Protein AF-A0A2S9FHQ9-F1 (afdb_monomer)

Secondary structure (DSSP, 8-state):
-HHHHHTT-SPTT--B--STTHHHHHHHHHH--S-HHHHHHHHHHHHHHHHHTS---TTS--SEEEEEE-GGGTT--GGGHHHHHHHHHHHHT--EEEEEEEETTTEEEEEEEHHHHHHHHHHHHHHHHHHT----EEEPTT--S-TTSGGGGGGHHHHHHHHHHHS-TT--GGGTTTTB--SSSSS-----HHHHHHHHHHS--TTHHHHHHTHHHHHHH---

Radius of gyration: 20.43 Å; Cα contacts (8 Å, |Δi|>4): 303; chains: 1; bounding box: 54×41×56 Å

pLDDT: mean 92.32, std 6.27, range [62.41, 98.62]

Foldseek 3Di:
DVVCVVVVNDDQLAAFEADDLGQLVSCCPQLVQFDPVLNVQLSVVVVVLLLVLFDADPVSAGQKFKKKFQQLQLVHALVCVQVVLVVLCVVVVWDKDFQDPDDRNGITMIMTGPVSLVSVLVVSVVSNVVVVGDRTMGTDPPDRGRPNDPSCVVCVVVSVVSCVVRGDPDGDCVSQAQRYAYPQHRHGDDLDLVNLVSSVVSDVDVVSVVCNVPVVCCVPVVDD

Sequence (224 aa):
VAEMREQGAFVEGAIACGHSVGEYTALACVSGVYQLEALLEVVFHRGSKMHDIVPRDAQGRSNYRLAAIRPSQIDLDDNDVTDFIAEIAERTGEFLQIVNFNLRGSQYAIAGTVRGLEELEAEVERRREISGGKRSFILVPGIDVPFHSEVLRVGVADFRRSLERVMPTDADPELLIGKYIPNLVPRPFTLDRDFIEEIRDLVPAEPLDEILADYDTWRNERPR

Nearest PDB structures (foldseek):
  4v8v-assembly1_A  TM=9.529E-01  e=1.925E-30  Mycobacterium tuberculosis
  4v8l-assembly1_C  TM=9.529E-01  e=1.925E-30  Mycolicibacterium smegmatis
  6gjc-assembly1_C  TM=9.720E-01  e=9.773E-30  Mycobacterium tuberculosis
  4v8w-assembly1_D  TM=9.529E-01  e=2.449E-30  Mycobacterium tuberculosis
  6u5v-assembly1_B  TM=8.926E-01  e=4.988E-18  Candida albicans

Solvent-accessible surface area (backbone atoms only — not comparable to full-atom values): 12808 Å² total; per-residue (Å²): 100,69,66,40,49,75,70,66,71,55,65,86,84,57,73,35,61,28,72,73,80,40,30,61,53,28,44,36,65,72,47,56,65,43,57,71,66,45,51,51,52,52,56,50,53,52,57,56,52,59,59,72,73,54,73,55,50,100,84,70,49,42,65,29,28,36,32,38,38,23,39,63,30,34,81,39,55,62,86,48,50,65,57,56,46,47,52,52,20,65,76,70,73,34,53,52,43,80,47,38,90,74,39,88,40,51,35,36,32,35,25,21,28,53,68,36,46,52,55,49,44,53,53,50,50,56,36,12,68,74,61,70,40,54,97,35,68,43,77,46,82,95,46,49,59,45,63,79,40,78,84,52,56,82,52,46,68,63,49,48,57,56,46,66,74,54,51,63,92,84,67,70,63,77,54,36,47,71,21,29,38,50,83,89,50,92,49,63,36,60,91,48,69,69,55,55,49,52,51,48,76,75,39,97,49,71,83,52,52,65,44,68,75,42,42,68,55,48,72,74,66,58,78,131

Structure (mmCIF, N/CA/C/O backbone):
data_AF-A0A2S9FHQ9-F1
#
_entry.id   AF-A0A2S9FHQ9-F1
#
loop_
_atom_site.group_PDB
_atom_site.id
_atom_site.type_symbol
_atom_site.label_atom_id
_atom_site.label_alt_id
_atom_site.label_comp_id
_atom_site.label_asym_id
_atom_site.label_entity_id
_atom_site.label_seq_id
_atom_site.pdbx_PDB_ins_code
_atom_site.Cartn_x
_atom_site.Cartn_y
_atom_site.Cartn_z
_atom_site.occupancy
_atom_site.B_iso_or_equiv
_atom_site.auth_seq_id
_atom_site.auth_comp_id
_atom_site.auth_asym_id
_atom_site.auth_atom_id
_atom_site.pdbx_PDB_model_num
ATOM 1 N N . VAL A 1 1 ? 24.313 -5.760 2.57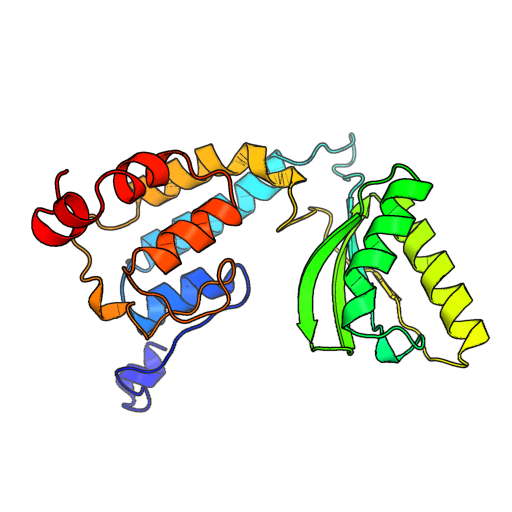7 1.00 79.12 1 VAL A N 1
ATOM 2 C CA . VAL A 1 1 ? 24.578 -6.588 1.372 1.00 79.12 1 VAL A CA 1
ATOM 3 C C . VAL A 1 1 ? 25.997 -6.423 0.858 1.00 79.12 1 VAL A C 1
ATOM 5 O O . VAL A 1 1 ? 26.609 -7.448 0.615 1.00 79.12 1 VAL A O 1
ATOM 8 N N . ALA A 1 2 ? 26.540 -5.203 0.748 1.00 86.81 2 ALA A N 1
ATOM 9 C CA . AL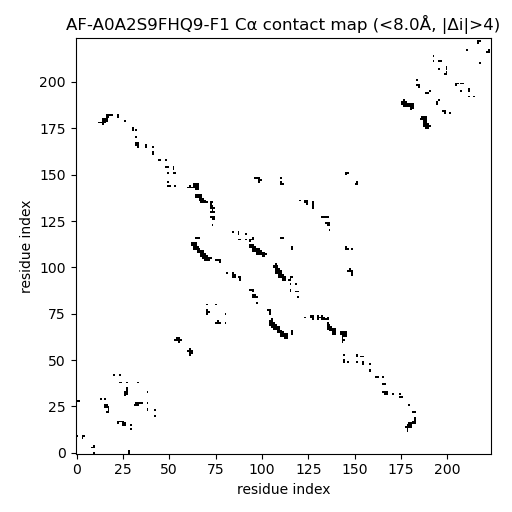A A 1 2 ? 27.930 -4.986 0.316 1.00 86.81 2 ALA A CA 1
ATOM 10 C C . ALA A 1 2 ? 28.946 -5.861 1.077 1.00 86.81 2 ALA A C 1
ATOM 12 O O . ALA A 1 2 ? 29.637 -6.658 0.457 1.00 86.81 2 ALA A O 1
ATOM 13 N N . GLU A 1 3 ? 28.926 -5.818 2.412 1.00 93.06 3 GLU A N 1
ATOM 14 C CA . GLU A 1 3 ? 29.782 -6.670 3.252 1.00 93.06 3 GLU A CA 1
ATOM 15 C C . GLU A 1 3 ? 29.535 -8.175 3.023 1.00 93.06 3 GLU A C 1
ATOM 17 O O . GLU A 1 3 ? 30.477 -8.941 2.874 1.00 93.06 3 GLU A O 1
ATOM 22 N N . MET A 1 4 ? 28.272 -8.611 2.916 1.00 91.62 4 MET A N 1
ATOM 23 C CA . MET A 1 4 ? 27.949 -10.021 2.633 1.00 91.62 4 MET A CA 1
ATOM 24 C C . MET A 1 4 ? 28.470 -10.479 1.263 1.00 91.62 4 MET A C 1
ATOM 26 O O . MET A 1 4 ? 28.876 -11.629 1.12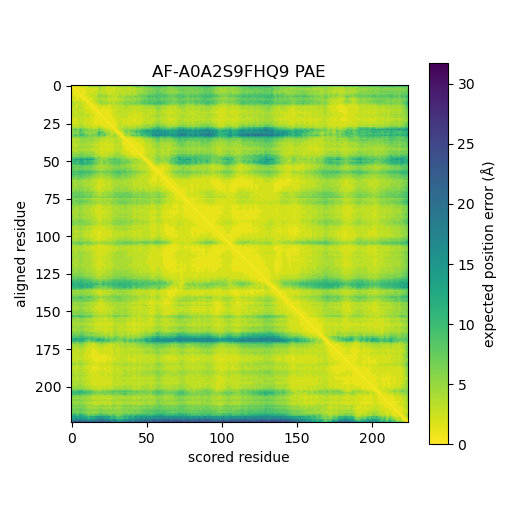5 1.00 91.62 4 MET A O 1
ATOM 30 N N . ARG A 1 5 ? 28.458 -9.603 0.249 1.00 89.94 5 ARG A N 1
ATOM 31 C CA . ARG A 1 5 ? 29.050 -9.877 -1.069 1.00 89.94 5 ARG A CA 1
ATOM 32 C C . ARG A 1 5 ? 30.571 -9.961 -0.979 1.00 89.94 5 ARG A C 1
ATOM 34 O O . ARG A 1 5 ? 31.144 -10.911 -1.495 1.00 89.94 5 ARG A O 1
ATOM 41 N N . GLU A 1 6 ? 31.205 -9.020 -0.283 1.00 92.88 6 GLU A N 1
ATOM 42 C CA . GLU A 1 6 ? 32.658 -9.002 -0.068 1.00 92.88 6 GLU A CA 1
ATOM 43 C C . GLU A 1 6 ? 33.148 -10.258 0.670 1.00 92.88 6 GLU A C 1
ATOM 45 O O . GLU A 1 6 ? 34.171 -10.835 0.315 1.00 92.88 6 GLU A O 1
ATOM 50 N N . GLN A 1 7 ? 32.371 -10.737 1.643 1.00 96.38 7 GLN A N 1
ATOM 51 C CA . GLN A 1 7 ? 32.651 -11.967 2.386 1.00 96.38 7 GLN A CA 1
ATOM 52 C C . GLN A 1 7 ? 32.282 -13.254 1.622 1.00 96.38 7 GLN A C 1
ATOM 54 O O . GLN A 1 7 ? 32.478 -14.348 2.147 1.00 96.38 7 GLN A O 1
ATOM 59 N N . GLY A 1 8 ? 31.727 -13.156 0.407 1.00 93.56 8 GLY A N 1
ATOM 60 C CA . GLY A 1 8 ? 31.295 -14.313 -0.387 1.00 93.56 8 GLY A CA 1
ATOM 61 C C . GLY A 1 8 ? 30.072 -15.054 0.172 1.00 93.56 8 GLY A C 1
ATOM 62 O O . GLY A 1 8 ? 29.806 -16.184 -0.224 1.00 93.56 8 GLY A O 1
ATOM 63 N N . ALA A 1 9 ? 29.328 -14.436 1.093 1.00 95.19 9 ALA A N 1
ATOM 64 C CA . ALA A 1 9 ? 28.126 -15.001 1.710 1.00 95.19 9 ALA A CA 1
ATOM 65 C C . ALA A 1 9 ? 26.838 -14.690 0.923 1.00 95.19 9 ALA A C 1
ATOM 67 O O . ALA A 1 9 ? 25.785 -15.268 1.195 1.00 95.19 9 ALA A O 1
ATOM 68 N N . PHE A 1 10 ? 26.894 -13.759 -0.033 1.00 91.31 10 PHE A N 1
ATOM 69 C CA . PHE A 1 10 ? 25.760 -13.435 -0.894 1.00 91.31 10 PHE A CA 1
ATOM 70 C C . PHE A 1 10 ? 25.591 -14.482 -2.001 1.00 91.31 10 PHE A C 1
ATOM 72 O O . PHE A 1 10 ? 26.534 -14.790 -2.725 1.00 91.31 10 PHE A O 1
ATOM 79 N N . VAL A 1 11 ? 24.369 -14.994 -2.150 1.00 90.06 11 VAL A N 1
ATOM 80 C CA . VAL A 1 11 ? 24.025 -15.957 -3.200 1.00 90.06 11 VAL A CA 1
ATOM 81 C C . VAL A 1 11 ? 23.565 -15.207 -4.444 1.00 90.06 11 VAL A C 1
ATOM 83 O O . VAL A 1 11 ? 22.567 -14.485 -4.413 1.00 90.06 11 VAL A O 1
ATOM 86 N N . GLU A 1 12 ? 24.277 -15.404 -5.550 1.00 86.75 12 GLU A N 1
ATOM 87 C CA . GLU A 1 12 ? 23.863 -14.879 -6.849 1.00 86.75 12 GLU A CA 1
ATOM 88 C C . GLU A 1 12 ? 22.536 -15.500 -7.303 1.00 86.75 12 GLU A C 1
ATOM 90 O O . GLU A 1 12 ? 22.309 -16.702 -7.163 1.00 86.75 12 GLU A O 1
ATOM 95 N N . GLY A 1 13 ? 21.642 -14.665 -7.838 1.00 85.44 13 GLY A N 1
ATOM 96 C CA . GLY A 1 13 ? 20.301 -15.085 -8.256 1.00 85.44 13 GLY A CA 1
ATOM 97 C C . GLY A 1 13 ? 19.283 -15.256 -7.121 1.00 85.44 13 GLY A C 1
ATOM 98 O O . GLY A 1 13 ? 18.197 -15.775 -7.370 1.00 85.44 13 GLY A O 1
ATOM 99 N N . ALA A 1 14 ? 19.595 -14.822 -5.896 1.00 90.81 14 ALA A N 1
ATOM 100 C CA . ALA A 1 14 ? 18.615 -14.775 -4.813 1.00 90.81 14 ALA A CA 1
ATOM 101 C C . ALA A 1 14 ? 17.407 -13.890 -5.173 1.00 90.81 14 ALA A C 1
ATOM 103 O O . ALA A 1 14 ? 17.556 -12.823 -5.773 1.00 90.81 14 ALA A O 1
ATOM 104 N N . ILE A 1 15 ? 16.215 -14.320 -4.751 1.00 94.12 15 ILE A N 1
ATOM 105 C CA . ILE A 1 15 ? 14.997 -13.513 -4.859 1.00 94.12 15 ILE A CA 1
ATOM 106 C C . ILE A 1 15 ? 15.055 -12.374 -3.829 1.00 94.12 15 ILE A C 1
ATOM 108 O O . ILE A 1 15 ? 15.419 -12.572 -2.670 1.00 94.12 15 ILE A O 1
ATOM 112 N N . ALA A 1 16 ? 14.675 -11.180 -4.265 1.00 93.19 16 ALA A N 1
ATOM 113 C CA . ALA A 1 16 ? 14.649 -9.932 -3.538 1.00 93.19 16 ALA A CA 1
ATOM 114 C C . ALA A 1 16 ? 13.213 -9.426 -3.384 1.00 93.19 16 ALA A C 1
ATOM 116 O O . ALA A 1 16 ? 12.469 -9.256 -4.350 1.00 93.19 16 ALA A O 1
ATOM 117 N N . CYS A 1 17 ? 12.858 -9.101 -2.151 1.00 95.62 17 CYS A N 1
ATOM 118 C CA . CYS A 1 17 ? 11.649 -8.372 -1.806 1.00 95.62 17 CYS A CA 1
ATOM 119 C C . CYS A 1 17 ? 11.974 -7.422 -0.652 1.00 95.62 17 CYS A C 1
ATOM 121 O O . CYS A 1 17 ? 12.874 -7.685 0.151 1.00 95.62 17 CYS A O 1
ATOM 123 N N . GLY A 1 18 ? 11.239 -6.322 -0.543 1.00 95.81 18 GLY A N 1
ATOM 124 C CA . GLY A 1 18 ? 11.394 -5.381 0.558 1.00 95.81 18 GLY A CA 1
ATOM 125 C C . GLY A 1 18 ? 10.060 -4.744 0.901 1.00 95.81 18 GLY A C 1
ATOM 126 O O . GLY A 1 18 ? 9.305 -4.376 0.011 1.00 95.81 18 GLY A O 1
ATOM 127 N N . HIS A 1 19 ? 9.763 -4.610 2.191 1.00 96.81 19 HIS A N 1
ATOM 128 C CA . HIS A 1 19 ? 8.488 -4.061 2.641 1.00 96.81 19 HIS A CA 1
ATOM 129 C C . HIS A 1 19 ? 8.468 -2.530 2.506 1.00 96.81 19 HIS A C 1
ATOM 131 O O . HIS A 1 19 ? 9.256 -1.836 3.159 1.00 96.81 19 HIS A O 1
ATOM 137 N N . SER A 1 20 ? 7.537 -1.994 1.710 1.00 94.50 20 SER A N 1
ATOM 138 C CA . SER A 1 20 ? 7.355 -0.548 1.504 1.00 94.50 20 SER A CA 1
ATOM 139 C C . SER A 1 20 ? 8.667 0.147 1.101 1.00 94.50 20 SER A C 1
ATOM 141 O O . SER A 1 20 ? 9.276 -0.201 0.098 1.00 94.50 20 SER A O 1
ATOM 143 N N . VAL A 1 21 ? 9.164 1.101 1.894 1.00 92.94 21 VAL A N 1
ATOM 144 C CA . VAL A 1 21 ? 10.443 1.795 1.655 1.00 92.94 21 VAL A CA 1
ATOM 145 C C . VAL A 1 21 ? 11.643 0.846 1.513 1.00 92.94 21 VAL A C 1
ATOM 147 O O . VAL A 1 21 ? 12.609 1.179 0.832 1.00 92.94 21 VAL A O 1
ATOM 150 N N . GLY A 1 22 ? 11.585 -0.351 2.107 1.00 94.44 22 GLY A N 1
ATOM 151 C CA . GLY A 1 22 ? 12.640 -1.358 1.981 1.00 94.44 22 GLY A CA 1
ATOM 152 C C . GLY A 1 22 ? 12.778 -1.939 0.571 1.00 94.44 22 GLY A C 1
ATOM 153 O O . GLY A 1 22 ? 13.825 -2.495 0.253 1.00 94.44 22 GLY A O 1
ATOM 154 N N . GLU A 1 23 ? 11.759 -1.797 -0.279 1.00 94.94 23 GLU A N 1
ATOM 155 C CA . GLU A 1 23 ? 11.771 -2.247 -1.675 1.00 94.94 23 GLU A CA 1
ATOM 156 C C . GLU A 1 23 ? 12.885 -1.584 -2.487 1.00 94.94 23 GLU A C 1
ATOM 158 O O . GLU A 1 23 ? 13.614 -2.265 -3.205 1.00 94.94 23 GLU A O 1
ATOM 163 N N . TYR A 1 24 ? 13.092 -0.278 -2.291 1.00 91.88 24 TYR A N 1
ATOM 164 C CA . TYR A 1 24 ? 14.162 0.465 -2.957 1.00 91.88 24 TYR A CA 1
ATOM 165 C C . TYR A 1 24 ? 15.540 -0.090 -2.581 1.00 91.88 24 TYR A C 1
ATOM 167 O O . TYR A 1 24 ? 16.404 -0.300 -3.429 1.00 91.88 24 TYR A O 1
ATOM 175 N N . THR A 1 25 ? 15.741 -0.410 -1.302 1.00 91.12 25 THR A N 1
ATOM 176 C CA . THR A 1 25 ? 16.985 -1.029 -0.835 1.00 91.12 25 THR A CA 1
ATOM 177 C C . THR A 1 25 ? 17.156 -2.444 -1.388 1.00 91.12 25 THR A C 1
ATOM 179 O O . THR A 1 25 ? 18.272 -2.811 -1.752 1.00 91.12 25 THR A O 1
ATOM 182 N N . ALA A 1 26 ? 16.083 -3.238 -1.473 1.00 91.38 26 ALA A N 1
ATOM 183 C CA . ALA A 1 26 ? 16.127 -4.591 -2.031 1.00 91.38 26 ALA A CA 1
ATOM 184 C C . ALA A 1 26 ? 16.552 -4.570 -3.508 1.00 91.38 26 ALA A C 1
ATOM 186 O O . ALA A 1 26 ? 17.473 -5.291 -3.898 1.00 91.38 26 ALA A O 1
ATOM 187 N N . LEU A 1 27 ? 15.951 -3.676 -4.295 1.00 88.31 27 LEU A N 1
ATOM 188 C CA . LEU A 1 27 ? 16.310 -3.439 -5.690 1.00 88.31 27 LEU A CA 1
ATOM 189 C C . LEU A 1 27 ? 17.767 -2.972 -5.822 1.00 88.31 27 LEU A C 1
ATOM 191 O O . LEU A 1 27 ? 18.537 -3.620 -6.533 1.00 88.31 27 LEU A O 1
ATOM 195 N N . ALA A 1 28 ? 18.192 -1.941 -5.082 1.00 85.50 28 ALA A N 1
ATOM 196 C CA . ALA A 1 28 ? 19.579 -1.464 -5.119 1.00 85.50 28 ALA A CA 1
ATOM 197 C C . ALA A 1 28 ? 20.588 -2.569 -4.777 1.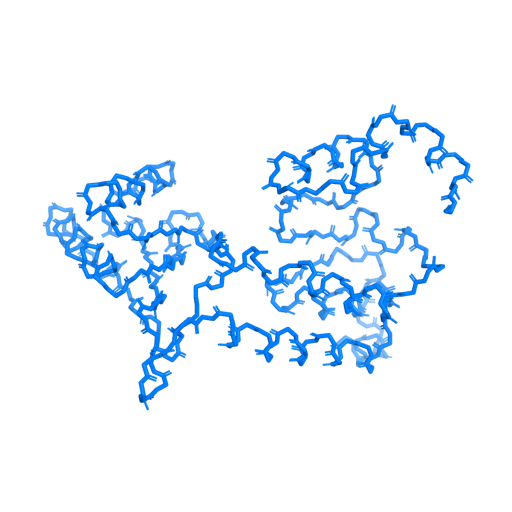00 85.50 28 ALA A C 1
ATOM 199 O O . ALA A 1 28 ? 21.607 -2.728 -5.446 1.00 85.50 28 ALA A O 1
ATOM 200 N N . CYS A 1 29 ? 20.305 -3.352 -3.734 1.00 80.00 29 CYS A N 1
ATOM 201 C CA . CYS A 1 29 ? 21.245 -4.338 -3.223 1.00 80.00 29 CYS A CA 1
ATOM 202 C C . CYS A 1 29 ? 21.377 -5.575 -4.110 1.00 80.00 29 CYS A C 1
ATOM 204 O O . CYS A 1 29 ? 22.476 -6.118 -4.199 1.00 80.00 29 CYS A O 1
ATOM 206 N N . VAL A 1 30 ? 20.282 -6.059 -4.703 1.00 74.00 30 VAL A N 1
ATOM 207 C CA . VAL A 1 30 ? 20.288 -7.341 -5.423 1.00 74.00 30 VAL A CA 1
ATOM 208 C C . VAL A 1 30 ? 20.526 -7.138 -6.910 1.00 74.00 30 VAL A C 1
ATOM 210 O O . VAL A 1 30 ? 21.382 -7.811 -7.477 1.00 74.00 30 VAL A O 1
ATOM 213 N N . SER A 1 31 ? 19.853 -6.160 -7.511 1.00 74.62 31 SER A N 1
ATOM 214 C CA . SER A 1 31 ? 19.907 -5.937 -8.957 1.00 74.62 31 SER A CA 1
ATOM 215 C C . SER A 1 31 ? 20.945 -4.900 -9.386 1.00 74.62 31 SER A C 1
ATOM 217 O O . SER A 1 31 ? 21.344 -4.891 -10.541 1.00 74.62 31 SER A O 1
ATOM 219 N N . GLY A 1 32 ? 21.401 -4.019 -8.486 1.00 76.12 32 GLY A N 1
ATOM 220 C CA . GLY A 1 32 ? 22.297 -2.919 -8.866 1.00 76.12 32 GLY A CA 1
ATOM 221 C C . GLY A 1 32 ? 21.656 -1.905 -9.823 1.00 76.12 32 GLY A C 1
ATOM 222 O O . GLY A 1 32 ? 22.374 -1.145 -10.464 1.00 76.12 32 GLY A O 1
ATOM 223 N N . VAL A 1 33 ? 20.319 -1.886 -9.919 1.00 74.62 33 VAL A N 1
ATOM 224 C CA . VAL A 1 33 ? 19.560 -1.042 -10.861 1.00 74.62 33 VAL A CA 1
ATOM 225 C C . VAL A 1 33 ? 19.742 0.456 -10.605 1.00 74.62 33 VAL A C 1
ATOM 227 O O . VAL A 1 33 ? 19.499 1.250 -11.500 1.00 74.62 33 VAL A O 1
ATOM 230 N N . TYR A 1 34 ? 20.222 0.888 -9.439 1.00 77.62 34 TYR A N 1
ATOM 231 C CA . TYR A 1 34 ? 20.611 2.286 -9.229 1.00 77.62 34 TYR A CA 1
ATOM 232 C C . TYR A 1 34 ? 21.829 2.420 -8.323 1.00 77.62 34 TYR A C 1
ATOM 234 O O . TYR A 1 34 ? 22.090 1.580 -7.458 1.00 77.62 34 TYR A O 1
ATOM 242 N N . GLN A 1 35 ? 22.562 3.516 -8.534 1.00 80.31 35 GLN A N 1
ATOM 243 C CA . GLN A 1 35 ? 23.650 3.967 -7.668 1.00 80.31 35 GLN A CA 1
ATOM 244 C C . GLN A 1 35 ? 23.101 4.355 -6.282 1.00 80.31 35 GLN A C 1
ATOM 246 O O . GLN A 1 35 ? 21.921 4.690 -6.129 1.00 80.31 35 GLN A O 1
ATOM 251 N N . LEU A 1 36 ? 23.960 4.328 -5.262 1.00 84.81 36 LEU A N 1
ATOM 252 C CA . LEU A 1 36 ? 23.568 4.621 -3.880 1.00 84.81 36 LEU A CA 1
ATOM 253 C C . LEU A 1 36 ? 23.015 6.047 -3.730 1.00 84.81 36 LEU A C 1
ATOM 255 O O . LEU A 1 36 ? 22.058 6.271 -2.997 1.00 84.81 36 LEU A O 1
ATOM 259 N N . GLU A 1 37 ? 23.591 7.001 -4.449 1.00 86.12 37 GLU A N 1
ATOM 260 C CA . GLU A 1 37 ? 23.202 8.407 -4.445 1.00 86.12 37 GLU A CA 1
ATOM 261 C C . GLU A 1 37 ? 21.767 8.578 -4.958 1.00 86.12 37 GLU A C 1
ATOM 263 O O . GLU A 1 37 ? 20.955 9.235 -4.308 1.00 86.12 37 GLU A O 1
ATOM 268 N N . ALA A 1 38 ? 21.433 7.904 -6.064 1.00 85.12 38 ALA A N 1
ATOM 269 C CA . ALA A 1 38 ? 20.086 7.891 -6.630 1.00 85.12 38 ALA A CA 1
ATOM 270 C C . ALA A 1 38 ? 19.071 7.256 -5.665 1.00 85.12 38 ALA A C 1
ATOM 272 O O . ALA A 1 38 ? 17.983 7.795 -5.469 1.00 85.12 38 ALA A O 1
ATOM 273 N N . LEU A 1 39 ? 19.436 6.151 -4.999 1.00 87.00 39 LEU A N 1
ATOM 274 C CA . LEU A 1 39 ? 18.601 5.538 -3.959 1.00 87.00 39 LEU A CA 1
ATOM 275 C C . LEU A 1 39 ? 18.288 6.535 -2.832 1.00 87.00 39 LEU A C 1
ATOM 277 O O . LEU A 1 39 ? 17.130 6.673 -2.430 1.00 87.00 39 LEU A O 1
ATOM 281 N N . LEU A 1 40 ? 19.310 7.220 -2.314 1.00 89.31 40 LEU A N 1
ATOM 282 C CA . LEU A 1 40 ? 19.146 8.178 -1.220 1.00 89.31 40 LEU A CA 1
ATOM 283 C C . LEU A 1 40 ? 18.277 9.368 -1.636 1.00 89.31 40 LEU A C 1
ATOM 285 O O . LEU A 1 40 ? 17.403 9.771 -0.868 1.00 89.31 40 LEU A O 1
ATOM 289 N N . GLU A 1 41 ? 18.468 9.888 -2.849 1.00 87.75 41 GLU A N 1
ATOM 290 C CA . GLU A 1 41 ? 17.652 10.973 -3.396 1.00 87.75 41 GLU A CA 1
ATOM 291 C C . GLU A 1 41 ? 16.176 10.567 -3.507 1.00 87.75 41 GLU A C 1
ATOM 293 O O . GLU A 1 41 ? 15.297 11.289 -3.031 1.00 87.75 41 GLU A O 1
ATOM 298 N N . VAL A 1 42 ? 15.891 9.379 -4.051 1.00 87.94 42 VAL A N 1
ATOM 299 C CA . VAL A 1 42 ? 14.522 8.861 -4.191 1.00 87.94 42 VAL A CA 1
ATOM 300 C C . VAL A 1 42 ? 13.848 8.675 -2.839 1.00 87.94 42 VAL A C 1
ATOM 302 O O . VAL A 1 42 ? 12.710 9.113 -2.649 1.00 87.94 42 VAL A O 1
ATOM 305 N N . VAL A 1 43 ? 14.533 8.041 -1.884 1.00 90.38 43 VAL A N 1
ATOM 306 C CA . VAL A 1 43 ? 13.975 7.779 -0.551 1.00 90.38 43 VAL A CA 1
ATOM 307 C C . VAL A 1 43 ? 13.732 9.088 0.203 1.00 90.38 43 VAL A C 1
ATOM 309 O O . VAL A 1 43 ? 12.679 9.242 0.829 1.00 90.38 43 VAL A O 1
ATOM 312 N N . PHE A 1 44 ? 14.653 10.051 0.104 1.00 89.31 44 PHE A N 1
ATOM 313 C CA . PHE A 1 44 ? 14.485 11.376 0.695 1.00 89.31 44 PHE A CA 1
ATOM 314 C C . PHE A 1 44 ? 13.292 12.114 0.079 1.00 89.31 44 PHE A C 1
ATOM 316 O O . PHE A 1 44 ? 12.390 12.543 0.800 1.00 89.31 44 PHE A O 1
ATOM 323 N N . HIS A 1 45 ? 13.232 12.188 -1.253 1.00 86.38 45 HIS A N 1
ATOM 324 C CA . HIS A 1 45 ? 12.158 12.877 -1.962 1.00 86.38 45 HIS A CA 1
ATOM 325 C C . HIS A 1 45 ? 10.785 12.240 -1.692 1.00 86.38 45 HIS A C 1
ATOM 327 O O . HIS A 1 45 ? 9.803 12.956 -1.487 1.00 86.38 45 HIS A O 1
ATOM 333 N N . ARG A 1 46 ? 10.716 10.902 -1.600 1.00 87.12 46 ARG A N 1
ATOM 334 C CA . ARG A 1 46 ? 9.512 10.172 -1.170 1.00 87.12 46 ARG A CA 1
ATOM 335 C C . ARG A 1 46 ? 9.055 10.635 0.212 1.00 87.12 46 ARG A C 1
ATOM 337 O O . ARG A 1 46 ? 7.880 10.946 0.390 1.00 87.12 46 ARG A O 1
ATOM 344 N N . GLY A 1 47 ? 9.976 10.686 1.176 1.00 85.25 47 GLY A N 1
ATOM 345 C CA . GLY A 1 47 ? 9.692 11.113 2.546 1.00 85.25 47 GLY A CA 1
ATOM 346 C C . GLY A 1 47 ? 9.163 12.545 2.623 1.00 85.25 47 GLY A C 1
ATOM 347 O O . GLY A 1 47 ? 8.137 12.779 3.260 1.00 85.25 47 GLY A O 1
ATOM 348 N N . SER A 1 48 ? 9.810 13.484 1.927 1.00 83.81 48 SER A N 1
ATOM 349 C CA . SER A 1 48 ? 9.377 14.886 1.881 1.00 83.81 48 SER A CA 1
ATOM 350 C C . SER A 1 48 ? 7.994 15.035 1.248 1.00 83.81 48 SER A C 1
ATOM 352 O O . SER A 1 48 ? 7.097 15.633 1.840 1.00 83.81 48 SER A O 1
ATOM 354 N N . LYS A 1 49 ? 7.774 14.418 0.081 1.00 80.38 49 LYS A N 1
ATOM 355 C CA . LYS A 1 49 ? 6.527 14.580 -0.672 1.00 80.38 49 LYS A CA 1
ATOM 356 C C . LYS A 1 49 ? 5.315 13.992 0.053 1.00 80.38 49 LYS A C 1
ATOM 358 O O . LYS A 1 49 ? 4.225 14.552 -0.028 1.00 80.38 49 LYS A O 1
ATOM 363 N N . MET A 1 50 ? 5.496 12.893 0.790 1.00 77.75 50 MET A N 1
ATOM 364 C CA . MET A 1 50 ? 4.427 12.278 1.588 1.00 77.75 50 MET A CA 1
ATOM 365 C C . MET A 1 50 ? 3.880 13.206 2.681 1.00 77.75 50 MET A C 1
ATOM 367 O O . MET A 1 50 ? 2.718 13.065 3.060 1.00 77.75 50 MET A O 1
ATOM 371 N N . HIS A 1 51 ? 4.687 14.141 3.190 1.00 77.38 51 HIS A N 1
ATOM 372 C CA . HIS A 1 51 ? 4.255 15.062 4.239 1.00 77.38 51 HIS A CA 1
ATOM 373 C C . HIS A 1 51 ? 3.399 16.214 3.693 1.00 77.38 51 HIS A C 1
ATOM 375 O O . HIS A 1 51 ? 2.418 16.590 4.334 1.00 77.38 51 HIS A O 1
ATOM 381 N N . ASP A 1 52 ? 3.736 16.708 2.499 1.00 84.06 52 ASP A N 1
ATOM 382 C CA . ASP A 1 52 ? 3.119 17.889 1.879 1.00 84.06 52 ASP A CA 1
ATOM 383 C C . ASP A 1 52 ? 1.735 17.617 1.269 1.00 84.06 52 ASP A C 1
ATOM 385 O O . ASP A 1 52 ? 0.947 18.538 1.069 1.00 84.06 52 ASP A O 1
ATOM 389 N N . ILE A 1 53 ? 1.429 16.356 0.947 1.00 86.31 53 ILE A N 1
ATOM 390 C CA . ILE A 1 53 ? 0.158 15.971 0.307 1.00 86.31 53 ILE A CA 1
ATOM 391 C C . ILE A 1 53 ? -1.006 15.969 1.307 1.00 86.31 53 ILE A C 1
ATOM 393 O O . ILE A 1 53 ? -2.161 16.151 0.921 1.00 86.31 53 ILE A O 1
ATOM 397 N N . VAL A 1 54 ? -0.725 15.740 2.589 1.00 90.88 54 VAL A N 1
ATOM 398 C CA . VAL A 1 54 ? -1.762 15.574 3.609 1.00 90.88 54 VAL A CA 1
ATOM 399 C C . VAL A 1 54 ? -2.106 16.930 4.228 1.00 90.88 54 VAL A C 1
ATOM 401 O O . VAL A 1 54 ? -1.216 17.569 4.789 1.00 90.88 54 VAL A O 1
ATOM 404 N N . PRO A 1 55 ? -3.381 17.363 4.203 1.00 91.75 55 PRO A N 1
ATOM 405 C CA . PRO A 1 55 ? -3.802 18.579 4.888 1.00 91.75 55 PRO A CA 1
ATOM 406 C C . PRO A 1 55 ? -3.527 18.504 6.393 1.00 91.75 55 PRO A C 1
ATOM 408 O O . PRO A 1 55 ? -3.793 17.486 7.042 1.00 91.75 55 PRO A O 1
ATOM 411 N N . ARG A 1 56 ? -3.019 19.606 6.948 1.00 94.25 56 ARG A N 1
ATOM 412 C CA . ARG A 1 56 ? -2.638 19.729 8.359 1.00 94.25 56 ARG A CA 1
ATOM 413 C C . ARG A 1 56 ? -3.249 20.976 8.982 1.00 94.25 56 ARG A C 1
ATOM 415 O O . ARG A 1 56 ? -3.461 21.977 8.300 1.00 94.25 56 ARG A O 1
ATOM 422 N N . ASP A 1 57 ? -3.531 20.903 10.278 1.00 93.94 57 ASP A N 1
ATOM 423 C CA . ASP A 1 57 ? -3.962 22.052 11.072 1.00 93.94 57 ASP A CA 1
ATOM 424 C C . ASP A 1 57 ? -2.794 23.008 11.394 1.00 93.94 57 ASP A C 1
ATOM 426 O O . ASP A 1 57 ? -1.634 22.765 11.049 1.00 93.94 57 ASP A O 1
ATOM 430 N N . ALA A 1 58 ? -3.090 24.112 12.087 1.00 94.56 58 ALA A N 1
ATOM 431 C CA . ALA A 1 58 ? -2.096 25.116 12.479 1.00 94.56 58 ALA A CA 1
ATOM 432 C C . ALA A 1 58 ? -1.016 24.583 13.444 1.00 94.56 58 ALA A C 1
ATOM 434 O O . ALA A 1 58 ? 0.002 25.241 13.654 1.00 94.56 58 ALA A O 1
ATOM 435 N N . GLN A 1 59 ? -1.232 23.412 14.045 1.00 93.56 59 GLN A N 1
ATOM 436 C CA . GLN A 1 59 ? -0.285 22.719 14.914 1.00 93.56 59 GLN A CA 1
ATOM 437 C C . GLN A 1 59 ? 0.444 21.581 14.178 1.00 93.56 59 GLN A C 1
ATOM 439 O O . GLN A 1 59 ? 1.175 20.817 14.809 1.00 93.56 59 GLN A O 1
ATOM 444 N N . GLY A 1 60 ? 0.264 21.465 12.858 1.00 91.19 60 GLY A N 1
ATOM 445 C CA . GLY A 1 60 ? 0.908 20.462 12.016 1.00 91.19 60 GLY A CA 1
ATOM 446 C C . GLY A 1 60 ? 0.274 19.073 12.095 1.00 91.19 60 GLY A C 1
ATOM 447 O O . GLY A 1 60 ? 0.863 18.119 11.592 1.00 91.19 60 GLY A O 1
ATOM 448 N N . ARG A 1 61 ? -0.905 18.917 12.705 1.00 92.81 61 ARG A N 1
ATOM 449 C CA . ARG A 1 61 ? -1.567 17.616 12.873 1.00 92.81 61 ARG A CA 1
ATOM 450 C C . ARG A 1 61 ? -2.458 17.321 11.677 1.00 92.81 61 ARG A C 1
ATOM 452 O O . ARG A 1 61 ? -3.172 18.199 11.201 1.00 92.81 61 ARG A O 1
ATOM 459 N N . SER A 1 62 ? -2.467 16.072 11.228 1.00 95.56 62 SER A N 1
ATOM 460 C CA . SER A 1 62 ? -3.452 15.598 10.255 1.00 95.56 62 SER A CA 1
ATOM 461 C C . SER A 1 62 ? -4.658 14.943 10.941 1.00 95.56 62 SER A C 1
ATOM 463 O O . SER A 1 62 ? -4.561 14.468 12.082 1.00 95.56 62 SER A O 1
ATOM 465 N N . ASN A 1 63 ? -5.761 14.838 10.195 1.00 96.94 63 ASN A N 1
ATOM 466 C CA . ASN A 1 63 ? -6.934 14.039 10.560 1.00 96.94 63 ASN A CA 1
ATOM 467 C C . ASN A 1 63 ? -6.744 12.529 10.301 1.00 96.94 63 ASN A C 1
ATOM 469 O O . ASN A 1 63 ? -7.713 11.787 10.358 1.00 96.94 63 ASN A O 1
ATOM 473 N N . TYR A 1 64 ? -5.533 12.052 9.997 1.00 97.50 64 TYR A N 1
ATOM 474 C CA . TYR A 1 64 ? -5.285 10.643 9.682 1.00 97.50 64 TYR A CA 1
ATOM 475 C C . TYR A 1 64 ? -4.396 9.980 10.723 1.00 97.50 64 TYR A C 1
ATOM 477 O O . TYR A 1 64 ? -3.492 10.609 11.276 1.00 97.50 64 TYR A O 1
ATOM 485 N N . ARG A 1 65 ? -4.612 8.691 10.964 1.00 97.75 65 ARG A N 1
ATOM 486 C CA . ARG A 1 65 ? -3.717 7.842 11.760 1.00 97.75 65 ARG A CA 1
ATOM 487 C C . ARG A 1 65 ? -3.615 6.458 11.125 1.00 97.75 65 ARG A C 1
ATOM 489 O O . ARG A 1 65 ? -4.251 6.168 10.110 1.00 97.75 65 ARG A O 1
ATOM 496 N N . LEU A 1 66 ? -2.787 5.618 11.731 1.00 98.06 66 LEU A N 1
ATOM 497 C CA . LEU A 1 66 ? -2.638 4.215 11.382 1.00 98.06 66 LEU A CA 1
ATOM 498 C C . LEU A 1 66 ? -2.908 3.362 12.618 1.00 98.06 66 LEU A C 1
ATOM 500 O O . LEU A 1 66 ? -2.401 3.663 13.699 1.00 98.06 66 LEU A O 1
ATOM 504 N N . ALA A 1 67 ? -3.652 2.278 12.451 1.00 98.31 67 ALA A N 1
ATOM 505 C CA . ALA A 1 67 ? -3.826 1.256 13.468 1.00 98.31 67 ALA A CA 1
ATOM 506 C C . ALA A 1 67 ? -3.427 -0.116 12.928 1.00 98.31 67 ALA A C 1
ATOM 508 O O . ALA A 1 67 ? -3.519 -0.381 11.734 1.00 98.31 67 ALA A O 1
ATOM 509 N N . ALA A 1 68 ? -2.993 -0.997 13.818 1.00 98.06 68 ALA A N 1
ATOM 510 C CA . ALA A 1 68 ? -2.832 -2.411 13.540 1.00 98.06 68 ALA A CA 1
ATOM 511 C C . ALA A 1 68 ? -3.965 -3.191 14.208 1.00 98.06 68 ALA A C 1
ATOM 513 O O . ALA A 1 68 ? -4.223 -2.997 15.401 1.00 98.06 68 ALA A O 1
ATOM 514 N N . ILE A 1 69 ? -4.589 -4.103 13.460 1.00 97.62 69 ILE A N 1
ATOM 515 C CA . ILE A 1 69 ? -5.585 -5.034 13.993 1.00 97.62 69 ILE A CA 1
ATOM 516 C C . ILE A 1 69 ? -5.117 -6.488 13.923 1.00 97.62 69 ILE A C 1
ATOM 518 O O . ILE A 1 69 ? -4.282 -6.850 13.086 1.00 97.62 69 ILE A O 1
ATOM 522 N N . ARG A 1 70 ? -5.670 -7.326 14.809 1.00 96.94 70 ARG A N 1
ATOM 523 C CA . ARG A 1 70 ? -5.427 -8.777 14.871 1.00 96.94 70 ARG A CA 1
ATOM 524 C C . ARG A 1 70 ? -6.744 -9.566 14.757 1.00 96.94 70 ARG A C 1
ATOM 526 O O . ARG A 1 70 ? -7.348 -9.848 15.790 1.00 96.94 70 ARG A O 1
ATOM 533 N N . PRO A 1 71 ? -7.180 -9.947 13.542 1.00 94.88 71 PRO A N 1
ATOM 534 C CA . PRO A 1 71 ? -8.480 -10.598 13.312 1.00 94.88 71 PRO A CA 1
ATOM 535 C C . PRO A 1 71 ? -8.695 -11.894 14.110 1.00 94.88 71 PRO A C 1
ATOM 537 O O . PRO A 1 71 ? -9.736 -12.070 14.738 1.00 94.88 71 PRO A O 1
ATOM 540 N N . SER A 1 72 ? -7.668 -12.746 14.212 1.00 93.38 72 SER A N 1
ATOM 541 C CA . SER A 1 72 ? -7.703 -13.995 15.003 1.00 93.38 72 SER A CA 1
ATOM 542 C C . SER A 1 72 ? -8.024 -13.819 16.487 1.00 93.38 72 SER A C 1
ATOM 544 O O . SER A 1 72 ? -8.345 -14.787 17.168 1.00 93.38 72 SER A O 1
ATOM 546 N N . GLN A 1 73 ? -7.891 -12.608 17.025 1.00 94.12 73 GLN A N 1
ATOM 547 C CA . GLN A 1 73 ? -8.176 -12.310 18.424 1.00 94.12 73 GLN A CA 1
ATOM 548 C C . GLN A 1 73 ? -9.596 -11.752 18.631 1.00 94.12 73 GLN A C 1
ATOM 550 O O . GLN A 1 73 ? -9.933 -11.416 19.762 1.00 94.12 73 GLN A O 1
ATOM 555 N N . ILE A 1 74 ? -10.413 -11.667 17.573 1.00 95.12 74 ILE A N 1
ATOM 556 C CA . ILE A 1 74 ? -11.820 -11.227 17.601 1.00 95.12 74 ILE A CA 1
ATOM 557 C C . ILE A 1 74 ? -12.757 -12.136 16.790 1.00 95.12 74 ILE A C 1
ATOM 559 O O . ILE A 1 74 ? -13.837 -11.694 16.402 1.00 95.12 74 ILE A O 1
ATOM 563 N N . ASP A 1 75 ? -12.339 -13.379 16.527 1.00 93.69 75 ASP A N 1
ATOM 564 C CA . ASP A 1 75 ? -13.101 -14.366 15.743 1.00 93.69 75 ASP A CA 1
ATOM 565 C C . ASP A 1 75 ? -13.540 -13.825 14.366 1.00 93.69 75 ASP A C 1
ATOM 567 O O . ASP A 1 75 ? -14.682 -13.972 13.938 1.00 93.69 75 ASP A O 1
ATOM 571 N N . LEU A 1 76 ? -12.626 -13.111 13.699 1.00 95.62 76 LEU A N 1
ATOM 572 C CA . LEU A 1 76 ? -12.809 -12.601 12.343 1.00 95.62 76 LEU A CA 1
ATOM 573 C C . LEU A 1 76 ? -11.923 -13.404 11.386 1.00 95.62 76 LEU A C 1
ATOM 575 O O . LEU A 1 76 ? -10.699 -13.437 11.568 1.00 95.62 76 LEU A O 1
ATOM 579 N N . ASP A 1 77 ? -12.542 -14.042 10.390 1.00 95.44 77 ASP A N 1
ATOM 580 C CA . ASP A 1 77 ? -11.825 -14.792 9.361 1.00 95.44 77 ASP A CA 1
ATOM 581 C C . ASP A 1 77 ? -10.993 -13.851 8.482 1.00 95.44 77 ASP A C 1
ATOM 583 O O . ASP A 1 77 ? -11.330 -12.688 8.264 1.00 95.44 77 ASP A O 1
ATOM 587 N N . ASP A 1 78 ? -9.888 -14.381 7.971 1.00 94.25 78 ASP A N 1
ATOM 588 C CA . ASP A 1 78 ? -8.963 -13.719 7.054 1.00 94.25 78 ASP A CA 1
ATOM 589 C C . ASP A 1 78 ? -9.665 -13.152 5.810 1.00 94.25 78 ASP A C 1
ATOM 591 O O . ASP A 1 78 ? -9.354 -12.041 5.378 1.00 94.25 78 ASP A O 1
ATOM 595 N N . ASN A 1 79 ? -10.630 -13.902 5.270 1.00 95.50 79 ASN A N 1
ATOM 596 C CA . ASN A 1 79 ? -11.378 -13.519 4.075 1.00 95.50 79 ASN A CA 1
ATOM 597 C C . ASN A 1 79 ? -12.393 -12.401 4.356 1.00 95.50 79 ASN A C 1
ATOM 599 O O . ASN A 1 79 ? -12.719 -11.639 3.451 1.00 95.50 79 ASN A O 1
ATOM 603 N N . ASP A 1 80 ? -12.830 -12.259 5.609 1.00 97.06 80 ASP A N 1
ATOM 604 C CA . ASP A 1 80 ? -13.871 -11.309 6.009 1.00 97.06 80 ASP A CA 1
ATOM 605 C C . ASP A 1 80 ? -13.293 -9.945 6.428 1.00 97.06 80 ASP A C 1
ATOM 607 O O . ASP A 1 80 ? -14.038 -8.990 6.643 1.00 97.06 80 ASP A O 1
ATOM 611 N N . VAL A 1 81 ? -11.965 -9.818 6.571 1.00 97.62 81 VAL A N 1
ATOM 612 C CA . VAL A 1 81 ? -11.329 -8.577 7.057 1.00 97.62 81 VAL A CA 1
ATOM 613 C C . VAL A 1 81 ? -11.603 -7.400 6.124 1.00 97.62 81 VAL A C 1
ATOM 615 O O . VAL A 1 81 ? -11.861 -6.296 6.598 1.00 97.62 81 VAL A O 1
ATOM 618 N N . THR A 1 82 ? -11.541 -7.617 4.811 1.00 97.62 82 THR A N 1
ATOM 619 C CA . THR A 1 82 ? -11.769 -6.554 3.822 1.00 97.62 82 THR A CA 1
ATOM 620 C C . THR A 1 82 ? -13.192 -6.016 3.919 1.00 97.62 82 THR A C 1
ATOM 622 O O . THR A 1 82 ? -13.368 -4.806 4.065 1.00 97.62 82 THR A O 1
ATOM 625 N N . ASP A 1 83 ? -14.182 -6.909 3.928 1.00 98.25 83 ASP A N 1
ATOM 626 C CA . ASP A 1 83 ? -15.599 -6.548 4.022 1.00 98.25 83 ASP A CA 1
ATOM 627 C C . ASP A 1 83 ? -15.904 -5.888 5.368 1.00 98.25 83 ASP A C 1
ATOM 629 O O . ASP A 1 83 ? -16.547 -4.843 5.419 1.00 98.25 83 ASP A O 1
ATOM 633 N N . PHE A 1 84 ? -15.333 -6.405 6.457 1.00 98.00 84 PHE A N 1
ATOM 634 C CA . PHE A 1 84 ? -15.461 -5.817 7.787 1.00 98.00 84 PHE A CA 1
ATOM 635 C C . PHE A 1 84 ? -14.989 -4.355 7.846 1.00 98.00 84 PHE A C 1
ATOM 637 O O . PHE A 1 84 ? -15.661 -3.508 8.437 1.00 98.00 84 PHE A O 1
ATOM 644 N N . ILE A 1 85 ? -13.843 -4.031 7.236 1.00 98.44 85 ILE A N 1
ATOM 645 C CA . ILE A 1 85 ? -13.352 -2.646 7.182 1.00 98.44 85 ILE A CA 1
ATOM 646 C C . ILE A 1 85 ? -14.226 -1.788 6.257 1.00 98.44 85 ILE A C 1
ATOM 648 O O . ILE A 1 85 ? -14.527 -0.643 6.607 1.00 98.44 85 ILE A O 1
ATOM 652 N N . ALA A 1 86 ? -14.657 -2.331 5.115 1.00 98.31 86 ALA A N 1
ATOM 653 C CA . ALA A 1 86 ? -15.506 -1.629 4.155 1.00 98.31 86 ALA A CA 1
ATOM 654 C C . ALA A 1 86 ? -16.878 -1.261 4.746 1.00 98.31 86 ALA A C 1
ATOM 656 O O . ALA A 1 86 ? -17.306 -0.116 4.616 1.00 98.31 86 ALA A O 1
ATOM 657 N N . GLU A 1 87 ? -17.523 -2.178 5.470 1.00 98.38 87 GLU A N 1
ATOM 658 C CA . GLU A 1 87 ? -18.808 -1.940 6.139 1.00 98.38 87 GLU A CA 1
ATOM 659 C C . GLU A 1 87 ? -18.726 -0.797 7.160 1.00 98.38 87 GLU A C 1
ATOM 661 O O . GLU A 1 87 ? -19.626 0.043 7.244 1.00 98.38 87 GLU A O 1
ATOM 666 N N . ILE A 1 88 ? -17.643 -0.734 7.946 1.00 98.31 88 ILE A N 1
ATOM 667 C CA . ILE A 1 88 ? -17.442 0.346 8.923 1.00 98.31 88 ILE A CA 1
ATOM 668 C C . ILE A 1 88 ? -17.227 1.675 8.195 1.00 98.31 88 ILE A C 1
ATOM 670 O O . ILE A 1 88 ? -17.825 2.680 8.588 1.00 98.31 88 ILE A O 1
ATOM 674 N N . ALA A 1 89 ? -16.415 1.687 7.134 1.00 98.38 89 ALA A N 1
ATOM 675 C CA . ALA A 1 89 ? -16.181 2.876 6.318 1.00 98.38 89 ALA A CA 1
ATOM 676 C C . ALA A 1 89 ? -17.493 3.411 5.718 1.00 98.38 89 ALA A C 1
ATOM 678 O O . ALA A 1 89 ? -17.821 4.584 5.886 1.00 98.38 89 ALA A O 1
ATOM 679 N N . GLU A 1 90 ? -18.291 2.537 5.098 1.00 98.38 90 GLU A N 1
ATOM 680 C CA . GLU A 1 90 ? -19.569 2.894 4.476 1.00 98.38 90 GLU A CA 1
ATOM 681 C C . GLU A 1 90 ? -20.577 3.411 5.508 1.00 98.38 90 GLU A C 1
ATOM 683 O O . GLU A 1 90 ? -21.151 4.489 5.342 1.00 98.38 90 GLU A O 1
ATOM 688 N N . ARG A 1 91 ? -20.751 2.687 6.620 1.00 98.19 91 ARG A N 1
ATOM 689 C CA . ARG A 1 91 ? -21.699 3.053 7.683 1.00 98.19 91 ARG A CA 1
ATOM 690 C C . ARG A 1 91 ? -21.373 4.400 8.323 1.00 98.19 91 ARG A C 1
ATOM 692 O O . ARG A 1 91 ? -22.281 5.140 8.698 1.00 98.19 91 ARG A O 1
ATOM 699 N N . THR A 1 92 ? -20.090 4.687 8.526 1.00 98.00 92 THR A N 1
ATOM 700 C CA . THR A 1 92 ? -19.638 5.912 9.206 1.00 98.00 92 THR A CA 1
ATOM 701 C C . THR A 1 92 ? -19.485 7.092 8.248 1.00 98.00 92 THR A C 1
ATOM 703 O O . THR A 1 92 ? -19.532 8.242 8.692 1.00 98.00 92 THR A O 1
ATOM 706 N N . GLY A 1 93 ? -19.315 6.818 6.950 1.00 98.31 93 GLY A N 1
ATOM 707 C CA . GLY A 1 93 ? -18.907 7.799 5.947 1.00 98.31 93 GLY A CA 1
ATOM 708 C C . GLY A 1 93 ? -17.459 8.272 6.117 1.00 98.31 93 GLY A C 1
ATOM 709 O O . GLY A 1 93 ? -17.070 9.270 5.512 1.00 98.31 93 GLY A O 1
ATOM 710 N N . GLU A 1 94 ? -16.672 7.601 6.960 1.00 98.44 94 GLU A N 1
ATOM 711 C CA . GLU A 1 94 ? -15.278 7.938 7.233 1.00 98.44 94 GLU A CA 1
ATOM 712 C C . GLU A 1 94 ? -14.330 7.135 6.340 1.00 98.44 94 GLU A C 1
ATOM 714 O O . GLU A 1 94 ? -14.616 6.012 5.925 1.00 98.44 94 GLU A O 1
ATOM 719 N N . PHE A 1 95 ? -13.151 7.695 6.071 1.00 98.19 95 PHE A N 1
ATOM 720 C CA . PHE A 1 95 ? -12.120 6.975 5.332 1.00 98.19 95 PHE A CA 1
ATOM 721 C C . PHE A 1 95 ? -11.449 5.925 6.233 1.00 98.19 95 PHE A C 1
ATOM 723 O O . PHE A 1 95 ? -10.872 6.267 7.269 1.00 98.19 95 PHE A O 1
ATOM 730 N N . LEU A 1 96 ? -11.486 4.664 5.799 1.00 98.62 96 LEU A N 1
ATOM 731 C CA . LEU A 1 96 ? -10.753 3.525 6.350 1.00 98.62 96 LEU A CA 1
ATOM 732 C C . LEU A 1 96 ? -10.287 2.636 5.196 1.00 98.62 96 LEU A C 1
ATOM 734 O O . LEU A 1 96 ? -11.071 2.299 4.313 1.00 98.62 96 LEU A O 1
ATOM 738 N N . GLN A 1 97 ? -9.021 2.232 5.208 1.00 98.38 97 GLN A N 1
ATOM 739 C CA . GLN A 1 97 ? -8.466 1.350 4.188 1.00 98.38 97 GLN A CA 1
ATOM 740 C C . GLN A 1 97 ? -7.389 0.450 4.787 1.00 98.38 97 GLN A C 1
ATOM 742 O O . GLN A 1 97 ? -6.529 0.905 5.545 1.00 98.38 97 GLN A O 1
ATOM 747 N N . ILE A 1 98 ? -7.402 -0.830 4.414 1.00 98.38 98 ILE A N 1
ATOM 748 C CA . ILE A 1 98 ? -6.289 -1.736 4.698 1.00 98.38 98 ILE A CA 1
ATOM 749 C C . ILE A 1 98 ? -5.107 -1.310 3.822 1.00 98.38 98 ILE A C 1
ATOM 751 O O . ILE A 1 98 ? -5.196 -1.311 2.598 1.00 98.38 98 ILE A O 1
ATOM 755 N N . VAL A 1 99 ? -3.998 -0.940 4.457 1.00 97.81 99 VAL A N 1
ATOM 756 C CA . VAL A 1 99 ? -2.786 -0.429 3.794 1.00 97.81 99 VAL A CA 1
ATOM 757 C C . VAL A 1 99 ? -1.602 -1.387 3.886 1.00 97.81 99 VAL A C 1
ATOM 759 O O . VAL A 1 99 ? -0.616 -1.228 3.161 1.00 97.81 99 VAL A O 1
ATOM 762 N N . ASN A 1 100 ? -1.692 -2.400 4.755 1.00 98.06 100 ASN A N 1
ATOM 763 C CA . ASN A 1 100 ? -0.748 -3.511 4.786 1.00 98.06 100 ASN A CA 1
ATOM 764 C C . ASN A 1 100 ? -1.438 -4.827 5.158 1.00 98.06 100 ASN A C 1
ATOM 766 O O . ASN A 1 100 ? -1.983 -4.964 6.258 1.00 98.06 100 ASN A O 1
ATOM 770 N N . PHE A 1 101 ? -1.300 -5.813 4.276 1.00 97.38 101 PHE A N 1
ATOM 771 C CA . PHE A 1 101 ? -1.595 -7.220 4.527 1.00 97.38 101 PHE A CA 1
ATOM 772 C C . PHE A 1 101 ? -0.305 -7.895 5.021 1.00 97.38 101 PHE A C 1
ATOM 774 O O . PHE A 1 101 ? 0.509 -8.337 4.217 1.00 97.38 101 PHE A O 1
ATOM 781 N N . ASN A 1 102 ? -0.060 -7.896 6.339 1.00 96.19 102 ASN A N 1
ATOM 782 C CA . ASN A 1 102 ? 1.242 -8.311 6.888 1.00 96.19 102 ASN A CA 1
ATOM 783 C C . ASN A 1 102 ? 1.305 -9.805 7.218 1.00 96.19 102 ASN A C 1
ATOM 785 O O . ASN A 1 102 ? 2.258 -10.487 6.853 1.00 96.19 102 ASN A O 1
ATOM 789 N N . LEU A 1 103 ? 0.322 -10.303 7.972 1.00 95.44 103 LEU A N 1
ATOM 790 C CA . LEU A 1 103 ? 0.277 -11.692 8.426 1.00 95.44 103 LEU A CA 1
ATOM 791 C C . LEU A 1 103 ? -1.152 -12.200 8.324 1.00 95.44 103 LEU A C 1
ATOM 793 O O . LEU A 1 103 ? -2.044 -11.667 8.993 1.00 95.44 103 LEU A O 1
ATOM 797 N N . ARG A 1 104 ? -1.330 -13.265 7.542 1.00 93.00 104 ARG A N 1
ATOM 798 C CA . ARG A 1 104 ? -2.609 -13.950 7.354 1.00 93.00 104 ARG A CA 1
ATOM 799 C C . ARG A 1 104 ? -3.279 -14.243 8.699 1.00 93.00 104 ARG A C 1
ATOM 801 O O . ARG A 1 104 ? -2.647 -14.810 9.593 1.00 93.00 104 ARG A O 1
ATOM 808 N N . GLY A 1 105 ? -4.518 -13.790 8.870 1.00 88.88 105 GLY A N 1
ATOM 809 C CA . GLY A 1 105 ? -5.318 -13.936 10.089 1.00 88.88 105 GLY A CA 1
ATOM 810 C C . GLY A 1 105 ? -4.780 -13.231 11.346 1.00 88.88 105 GLY A C 1
ATOM 811 O O . GLY A 1 105 ? -5.411 -13.290 12.402 1.00 88.88 105 GLY A O 1
ATOM 812 N N . SER A 1 106 ? -3.626 -12.556 11.297 1.00 92.44 106 SER A N 1
ATOM 813 C CA . SER A 1 106 ? -2.957 -12.069 12.513 1.00 92.44 106 SER A CA 1
ATOM 814 C C . SER A 1 106 ? -2.574 -10.599 12.505 1.00 92.44 106 SER A C 1
ATOM 816 O O . SER A 1 106 ? -2.516 -10.030 13.594 1.00 92.44 106 SER A O 1
ATOM 818 N N . GLN A 1 107 ? -2.252 -9.984 11.369 1.00 96.56 107 GLN A N 1
ATOM 819 C CA . GLN A 1 107 ? -1.788 -8.597 11.370 1.00 96.56 107 GLN A CA 1
ATOM 820 C C . GLN A 1 107 ? -2.151 -7.869 10.083 1.00 96.56 107 GLN A C 1
ATOM 822 O O . GLN A 1 107 ? -1.630 -8.169 9.009 1.00 96.56 107 GLN A O 1
ATOM 827 N N . TYR A 1 108 ? -2.961 -6.830 10.252 1.00 98.38 108 TYR A N 1
ATOM 828 C CA . TYR A 1 108 ? -3.375 -5.907 9.203 1.00 98.38 108 TYR A CA 1
ATOM 829 C C . TYR A 1 108 ? -3.131 -4.489 9.689 1.00 98.38 108 TYR A C 1
ATOM 831 O O . TYR A 1 108 ? -3.403 -4.196 10.854 1.00 98.38 108 TYR A O 1
ATOM 839 N N . ALA A 1 109 ? -2.603 -3.622 8.829 1.00 98.38 109 ALA A N 1
ATOM 840 C CA . ALA A 1 109 ? -2.506 -2.196 9.125 1.00 98.38 109 ALA A CA 1
ATOM 841 C C . ALA A 1 109 ? -3.597 -1.442 8.369 1.00 98.38 109 ALA A C 1
ATOM 843 O O . ALA A 1 109 ? -3.767 -1.642 7.167 1.00 98.38 109 ALA A O 1
ATOM 844 N N . ILE A 1 110 ? -4.340 -0.608 9.086 1.00 98.62 110 ILE A N 1
ATOM 845 C CA . ILE A 1 110 ? -5.477 0.153 8.584 1.00 98.62 110 ILE A CA 1
ATOM 846 C C . ILE A 1 110 ? -5.126 1.626 8.739 1.00 98.62 110 ILE A C 1
ATOM 848 O O . ILE A 1 110 ? -4.851 2.089 9.849 1.00 98.62 110 ILE A O 1
ATOM 852 N N . ALA A 1 111 ? -5.122 2.355 7.628 1.00 98.25 111 ALA A N 1
ATOM 853 C CA . ALA A 1 111 ? -5.071 3.807 7.645 1.00 98.25 111 ALA A CA 1
ATOM 854 C C . ALA A 1 111 ? -6.496 4.343 7.612 1.00 98.25 111 ALA A C 1
ATOM 856 O O . ALA A 1 111 ? -7.349 3.808 6.907 1.00 98.25 111 ALA A O 1
ATOM 857 N N . GLY A 1 112 ? -6.752 5.413 8.351 1.00 98.06 112 GLY A N 1
ATOM 858 C CA . GLY A 1 112 ? -8.080 6.005 8.385 1.00 98.06 112 GLY A CA 1
ATOM 859 C C . GLY A 1 112 ? -8.087 7.410 8.942 1.00 98.06 112 GLY A C 1
ATOM 860 O O . GLY A 1 112 ? -7.060 7.897 9.432 1.00 98.06 112 GLY A O 1
ATOM 861 N N . THR A 1 113 ? -9.248 8.060 8.874 1.00 98.25 113 THR A N 1
ATOM 862 C CA . THR A 1 113 ? -9.471 9.270 9.668 1.00 98.25 113 THR A CA 1
ATOM 863 C C . THR A 1 113 ? -9.409 8.934 11.156 1.00 98.25 113 THR A C 1
ATOM 865 O O . THR A 1 113 ? -9.614 7.786 11.553 1.00 98.25 113 THR A O 1
ATOM 868 N N . VAL A 1 114 ? -9.134 9.932 12.001 1.00 97.94 114 VAL A N 1
ATOM 869 C CA . VAL A 1 114 ? -9.147 9.750 13.462 1.00 97.94 114 VAL A CA 1
ATOM 870 C C . VAL A 1 114 ? -10.487 9.158 13.906 1.00 97.94 114 VAL A C 1
ATOM 872 O O . VAL A 1 114 ? -10.496 8.126 14.568 1.00 97.94 114 VAL A O 1
ATOM 875 N N . ARG A 1 115 ? -11.602 9.735 13.444 1.00 98.38 115 ARG A N 1
ATOM 876 C CA . ARG A 1 115 ? -12.951 9.252 13.762 1.00 98.38 115 ARG A CA 1
ATOM 877 C C . ARG A 1 115 ? -13.227 7.849 13.212 1.00 98.38 115 ARG A C 1
ATOM 879 O O . ARG A 1 115 ? -13.773 7.022 13.930 1.00 98.38 115 ARG A O 1
ATOM 886 N N . GLY A 1 116 ? -12.822 7.546 11.977 1.00 98.56 116 GLY A N 1
ATOM 887 C CA . GLY A 1 116 ? -12.978 6.200 11.418 1.00 98.56 116 GLY A CA 1
ATOM 888 C C . GLY A 1 116 ? -12.236 5.143 12.242 1.00 98.56 116 GLY A C 1
ATOM 889 O O . GLY A 1 116 ? -12.757 4.057 12.483 1.00 98.56 116 GLY A O 1
ATOM 890 N N . LEU A 1 117 ? -11.034 5.464 12.727 1.00 98.62 117 LEU A N 1
ATOM 891 C CA . LEU A 1 117 ? -10.253 4.557 13.568 1.00 98.62 117 LEU A CA 1
ATOM 892 C C . LEU A 1 117 ? -10.818 4.401 14.985 1.00 98.62 117 LEU A C 1
ATOM 894 O O . LEU A 1 117 ? -10.700 3.313 15.542 1.00 98.62 117 LEU A O 1
ATOM 898 N N . GLU A 1 118 ? -11.452 5.432 15.546 1.00 98.56 118 GLU A N 1
ATOM 899 C CA . GLU A 1 118 ? -12.196 5.334 16.812 1.00 98.56 118 GLU A CA 1
ATOM 900 C C . GLU A 1 118 ? -13.400 4.385 16.678 1.00 98.56 118 GLU A C 1
ATOM 902 O O . GLU A 1 118 ? -13.601 3.511 17.522 1.00 98.56 118 GLU A O 1
ATOM 907 N N . GLU A 1 119 ? -14.160 4.495 15.585 1.00 98.62 119 GLU A N 1
ATOM 908 C CA . GLU A 1 119 ? -15.285 3.597 15.286 1.00 98.62 119 GLU A CA 1
ATOM 909 C C . GLU A 1 119 ? -14.817 2.153 15.039 1.00 98.62 119 GLU A C 1
ATOM 911 O O . GLU A 1 119 ? -15.449 1.197 15.496 1.00 98.62 119 GLU A O 1
ATOM 916 N N . LEU A 1 120 ? -13.676 1.980 14.361 1.00 98.56 120 LEU A N 1
ATOM 917 C CA . LEU A 1 120 ? -13.047 0.673 14.189 1.00 98.56 120 LEU A CA 1
ATOM 918 C C . LEU A 1 120 ? -12.596 0.078 15.531 1.00 98.56 120 LEU A C 1
ATOM 920 O O . LEU A 1 120 ? -12.832 -1.103 15.774 1.00 98.56 120 LEU A O 1
ATOM 924 N N . GLU A 1 121 ? -11.964 0.863 16.408 1.00 98.50 121 GLU A N 1
ATOM 925 C CA . GLU A 1 121 ? -11.557 0.401 17.742 1.00 98.50 121 GLU A CA 1
ATOM 926 C C . GLU A 1 121 ? -12.768 -0.049 18.566 1.00 98.50 121 GLU A C 1
ATOM 928 O O . GLU A 1 121 ? -12.733 -1.129 19.161 1.00 98.50 121 GLU A O 1
ATOM 933 N N . ALA A 1 122 ? -13.858 0.725 18.544 1.00 98.12 122 ALA A N 1
ATOM 934 C CA . ALA A 1 122 ? -15.096 0.388 19.239 1.00 98.12 122 ALA A CA 1
ATOM 935 C C . ALA A 1 122 ? -15.707 -0.933 18.737 1.00 98.12 122 ALA A C 1
ATOM 937 O O . ALA A 1 122 ? -16.107 -1.780 19.537 1.00 98.12 122 ALA A O 1
ATOM 938 N N . GLU A 1 123 ? -15.741 -1.147 17.421 1.00 97.75 123 GLU A N 1
ATOM 939 C CA . GLU A 1 123 ? -16.269 -2.382 16.834 1.00 97.75 123 GLU A CA 1
ATOM 940 C C . GLU A 1 123 ? -15.361 -3.595 17.109 1.00 97.75 123 GLU A C 1
ATOM 942 O O . GLU A 1 123 ? -15.852 -4.688 17.412 1.00 97.75 123 GLU A O 1
ATOM 947 N N . VAL A 1 124 ? -14.038 -3.410 17.069 1.00 97.50 124 VAL A N 1
ATOM 948 C CA . VAL A 1 124 ? -13.065 -4.448 17.445 1.00 97.50 124 VAL A CA 1
ATOM 949 C C . VAL A 1 124 ? -13.224 -4.834 18.917 1.00 97.50 124 VAL A C 1
ATOM 951 O O . VAL A 1 124 ? -13.214 -6.023 19.236 1.00 97.50 124 VAL A O 1
ATOM 954 N N . GLU A 1 125 ? -13.412 -3.867 19.817 1.00 96.88 125 GLU A N 1
ATOM 955 C CA . GLU A 1 125 ? -13.631 -4.142 21.241 1.00 96.88 125 GLU A CA 1
ATOM 956 C C . GLU A 1 125 ? -14.972 -4.854 21.479 1.00 96.88 125 GLU A C 1
ATOM 958 O O . GLU A 1 125 ? -15.011 -5.858 22.188 1.00 96.88 125 GLU A O 1
ATOM 963 N N . ARG A 1 126 ? -16.049 -4.446 20.792 1.00 96.19 126 ARG A N 1
ATOM 964 C CA . ARG A 1 126 ? -17.345 -5.146 20.841 1.00 96.19 126 ARG A CA 1
ATOM 965 C C . ARG A 1 126 ? -17.215 -6.619 20.439 1.00 96.19 126 ARG A C 1
ATOM 967 O O . ARG A 1 126 ? -17.736 -7.504 21.118 1.00 96.19 126 ARG A O 1
ATOM 974 N N . ARG A 1 127 ? -16.514 -6.912 19.338 1.00 95.62 127 ARG A N 1
ATOM 975 C CA . ARG A 1 127 ? -16.274 -8.298 18.890 1.00 95.62 127 ARG A CA 1
ATOM 976 C C . ARG A 1 127 ? -15.374 -9.075 19.845 1.00 95.62 127 ARG A C 1
ATOM 978 O O . ARG A 1 127 ? -15.583 -10.271 20.055 1.00 95.62 127 ARG A O 1
ATOM 985 N N . ARG A 1 128 ? -14.389 -8.412 20.449 1.00 96.00 128 ARG A N 1
ATOM 986 C CA . ARG A 1 128 ? -13.529 -9.006 21.475 1.00 96.00 128 ARG A CA 1
ATOM 987 C C . ARG A 1 128 ? -14.337 -9.448 22.699 1.00 96.00 128 ARG A C 1
ATOM 989 O O . ARG A 1 128 ? -14.109 -10.552 23.187 1.00 96.00 128 ARG A O 1
ATOM 996 N N . GLU A 1 129 ? -15.270 -8.627 23.181 1.00 94.81 129 GLU A N 1
ATOM 997 C CA . GLU A 1 129 ? -16.140 -8.971 24.317 1.00 94.81 129 GLU A CA 1
ATOM 998 C C . GLU A 1 129 ? -17.003 -10.207 24.025 1.00 94.81 129 GLU A C 1
ATOM 1000 O O . GLU A 1 129 ? -17.153 -11.071 24.888 1.00 94.81 129 GLU A O 1
ATOM 1005 N N . ILE A 1 130 ? -17.511 -10.327 22.794 1.00 94.19 130 ILE A N 1
ATOM 1006 C CA . ILE A 1 130 ? -18.330 -11.467 22.352 1.00 94.19 130 ILE A CA 1
ATOM 1007 C C . ILE A 1 130 ? -17.493 -12.745 22.227 1.00 94.19 130 ILE A C 1
ATOM 1009 O O . ILE A 1 130 ? -17.913 -13.807 22.681 1.00 94.19 130 ILE A O 1
ATOM 1013 N N . SER A 1 131 ? -16.311 -12.651 21.619 1.00 93.62 131 SER A N 1
ATOM 1014 C CA . SER A 1 131 ? -15.441 -13.810 21.370 1.00 93.62 131 SER A CA 1
ATOM 1015 C C . SER A 1 131 ? -14.609 -14.231 22.589 1.00 93.62 131 SER A C 1
ATOM 1017 O O . SER A 1 131 ? -14.000 -15.299 22.581 1.00 93.62 131 SER A O 1
ATOM 1019 N N . GLY A 1 132 ? -14.547 -13.410 23.646 1.00 92.50 132 GLY A N 1
ATOM 1020 C CA . GLY A 1 132 ? -13.640 -13.624 24.781 1.00 92.50 132 GLY A CA 1
ATOM 1021 C C . GLY A 1 132 ? -12.163 -13.414 24.420 1.00 92.50 132 GLY A C 1
ATOM 1022 O O . GLY A 1 132 ? -11.265 -13.930 25.090 1.00 92.50 132 GLY A O 1
ATOM 1023 N N . GLY A 1 133 ? -11.912 -12.678 23.338 1.00 91.50 133 GLY A N 1
ATOM 1024 C CA . GLY A 1 133 ? -10.600 -12.471 22.752 1.00 91.50 133 GLY A CA 1
ATOM 1025 C C . GLY A 1 133 ? -9.679 -11.514 23.520 1.00 91.50 133 GLY A C 1
ATOM 1026 O O . GLY A 1 133 ? -10.010 -10.930 24.560 1.00 91.50 133 GLY A O 1
ATOM 1027 N N . LYS A 1 134 ? -8.470 -11.317 22.986 1.00 92.19 134 LYS A N 1
ATOM 1028 C CA . LYS A 1 134 ? -7.472 -10.387 23.547 1.00 92.19 134 LYS A CA 1
ATOM 1029 C C . LYS A 1 134 ? -7.559 -9.017 22.882 1.00 92.19 134 LYS A C 1
ATOM 1031 O O . LYS A 1 134 ? -8.281 -8.820 21.912 1.00 92.19 134 LYS A O 1
ATOM 1036 N N . ARG A 1 135 ? -6.793 -8.053 23.400 1.00 90.56 135 ARG A N 1
ATOM 1037 C CA . ARG A 1 135 ? -6.654 -6.739 22.764 1.00 90.56 135 ARG A CA 1
ATOM 1038 C C . ARG A 1 135 ? -6.175 -6.910 21.320 1.00 90.56 135 ARG A C 1
ATOM 1040 O O . ARG A 1 135 ? -5.109 -7.481 21.083 1.00 90.56 135 ARG A O 1
ATOM 1047 N N . SER A 1 136 ? -6.971 -6.385 20.396 1.00 94.00 136 SER A N 1
ATOM 1048 C CA . SER A 1 136 ? -6.850 -6.656 18.958 1.00 94.00 136 SER A CA 1
ATOM 1049 C C . SER A 1 136 ? -6.736 -5.405 18.110 1.00 94.00 136 SER A C 1
ATOM 1051 O O . SER A 1 136 ? -6.623 -5.530 16.900 1.00 94.00 136 SER A O 1
ATOM 1053 N N . PHE A 1 137 ? -6.733 -4.231 18.741 1.00 98.06 137 PHE A N 1
ATOM 1054 C CA . PHE A 1 137 ? -6.520 -2.933 18.120 1.00 98.06 137 PHE A CA 1
ATOM 1055 C C . PHE A 1 137 ? -5.346 -2.227 18.804 1.00 98.06 137 PHE A C 1
ATOM 1057 O O . PHE A 1 137 ? -5.253 -2.182 20.040 1.00 98.06 137 PHE A O 1
ATOM 1064 N N . ILE A 1 138 ? -4.420 -1.714 17.998 1.00 97.75 138 ILE A N 1
ATOM 1065 C CA . ILE A 1 138 ? -3.238 -0.984 18.452 1.00 97.75 138 ILE A CA 1
ATOM 1066 C C . ILE A 1 138 ? -3.050 0.225 17.540 1.00 97.75 138 ILE A C 1
ATOM 1068 O O . ILE A 1 138 ? -2.709 0.069 16.370 1.00 97.75 138 ILE A O 1
ATOM 1072 N N . LEU A 1 139 ? -3.213 1.432 18.078 1.00 97.69 139 LEU A N 1
ATOM 1073 C CA . LEU A 1 139 ? -2.867 2.653 17.356 1.00 97.69 139 LEU A CA 1
ATOM 1074 C C . LEU A 1 139 ? -1.344 2.757 17.197 1.00 97.69 139 LEU A C 1
ATOM 1076 O O . LEU A 1 139 ? -0.598 2.549 18.158 1.00 97.69 139 LEU A O 1
ATOM 1080 N N . VAL A 1 140 ? -0.874 3.092 15.997 1.00 96.56 140 VAL A N 1
ATOM 1081 C CA . VAL A 1 140 ? 0.555 3.224 15.708 1.00 96.56 140 VAL A CA 1
ATOM 1082 C C . VAL A 1 140 ? 1.010 4.656 16.012 1.00 96.56 140 VAL A C 1
ATOM 1084 O O . VAL A 1 140 ? 0.535 5.603 15.379 1.00 96.56 140 VAL A O 1
ATOM 1087 N N . PRO A 1 141 ? 1.918 4.856 16.985 1.00 93.88 141 PRO A N 1
ATOM 1088 C CA . PRO A 1 141 ? 2.329 6.190 17.401 1.00 93.88 141 PRO A CA 1
ATOM 1089 C C . PRO A 1 141 ? 3.176 6.882 16.328 1.00 93.88 141 PRO A C 1
ATOM 1091 O O . PRO A 1 141 ? 3.993 6.256 15.658 1.00 93.88 141 PRO A O 1
ATOM 1094 N N . GLY A 1 142 ? 3.006 8.200 16.201 1.00 90.94 142 GLY A N 1
ATOM 1095 C CA . GLY A 1 142 ? 3.835 9.051 15.339 1.00 90.94 142 GLY A CA 1
ATOM 1096 C C . GLY A 1 142 ? 3.521 8.983 13.841 1.00 90.94 142 GLY A C 1
ATOM 1097 O O . GLY A 1 142 ? 4.102 9.752 13.082 1.00 90.94 142 GLY A O 1
ATOM 1098 N N . ILE A 1 143 ? 2.600 8.116 13.410 1.00 91.94 143 ILE A N 1
ATOM 1099 C CA . ILE A 1 143 ? 2.165 8.033 12.013 1.00 91.94 143 ILE A CA 1
ATOM 1100 C C . ILE A 1 143 ? 0.871 8.819 11.836 1.00 91.94 143 ILE A C 1
ATOM 1102 O O . ILE A 1 143 ? -0.167 8.477 12.404 1.00 91.94 143 ILE A O 1
ATOM 1106 N N . ASP A 1 144 ? 0.939 9.854 11.006 1.00 93.19 144 ASP A N 1
ATOM 1107 C CA . ASP A 1 144 ? -0.185 10.733 10.695 1.00 93.19 144 ASP A CA 1
ATOM 1108 C C . ASP A 1 144 ? -0.379 10.951 9.182 1.00 93.19 144 ASP A C 1
ATOM 1110 O O . ASP A 1 144 ? -1.036 11.892 8.743 1.00 93.19 144 ASP A O 1
ATOM 1114 N N . VAL A 1 145 ? 0.176 10.061 8.363 1.00 93.94 145 VAL A N 1
ATOM 1115 C CA . VAL A 1 145 ? 0.006 10.046 6.906 1.00 93.94 145 VAL A CA 1
ATOM 1116 C C . VAL A 1 145 ? -0.619 8.705 6.514 1.00 93.94 145 VAL A C 1
ATOM 1118 O O . VAL A 1 145 ? -0.078 7.670 6.910 1.00 93.94 145 VAL A O 1
ATOM 1121 N N . PRO A 1 146 ? -1.711 8.680 5.725 1.00 94.88 146 PRO A N 1
ATOM 1122 C CA . PRO A 1 146 ? -2.355 7.442 5.294 1.00 94.88 146 PRO A CA 1
ATOM 1123 C C . PRO A 1 146 ? -1.597 6.829 4.104 1.00 94.88 146 PRO A C 1
ATOM 1125 O O . PRO A 1 146 ? -2.064 6.833 2.966 1.00 94.88 146 PRO A O 1
ATOM 1128 N N . PHE A 1 147 ? -0.370 6.358 4.327 1.00 93.06 147 PHE A N 1
ATOM 1129 C CA . PHE A 1 147 ? 0.445 5.777 3.258 1.00 93.06 147 PHE A CA 1
ATOM 1130 C C . PHE A 1 147 ? -0.159 4.495 2.680 1.00 93.06 147 PHE A C 1
ATOM 1132 O O . PHE A 1 147 ? -0.909 3.802 3.353 1.00 93.06 147 PHE A O 1
ATOM 1139 N N . HIS A 1 148 ? 0.181 4.198 1.422 1.00 94.88 148 HIS A N 1
ATOM 1140 C CA . HIS A 1 148 ? -0.381 3.096 0.621 1.00 94.88 148 HIS A CA 1
ATOM 1141 C C . HIS A 1 148 ? -1.905 3.144 0.422 1.00 94.88 148 HIS A C 1
ATOM 1143 O O . HIS A 1 148 ? -2.488 2.177 -0.056 1.00 94.88 148 HIS A O 1
ATOM 1149 N N . SER A 1 149 ? -2.548 4.261 0.759 1.00 94.88 149 SER A N 1
ATOM 1150 C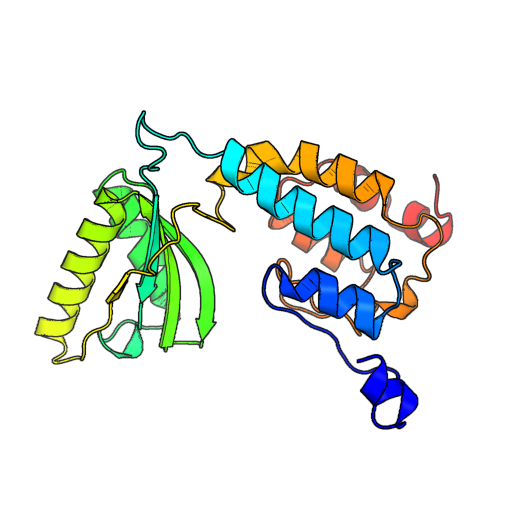 CA . SER A 1 149 ? -3.960 4.471 0.472 1.00 94.88 149 SER A CA 1
ATOM 1151 C C . SER A 1 149 ? -4.180 5.254 -0.814 1.00 94.88 149 SER A C 1
ATOM 1153 O O . SER A 1 149 ? -3.272 5.894 -1.357 1.00 94.88 149 SER A O 1
ATOM 1155 N N . GLU A 1 150 ? -5.433 5.273 -1.255 1.00 93.31 150 GLU A N 1
ATOM 1156 C CA . GLU A 1 150 ? -5.851 6.053 -2.416 1.00 93.31 150 GLU A CA 1
ATOM 1157 C C . GLU A 1 150 ? -5.692 7.569 -2.216 1.00 93.31 150 GLU A C 1
ATOM 1159 O O . GLU A 1 150 ? -5.506 8.295 -3.193 1.00 93.31 150 GLU A O 1
ATOM 1164 N N . VAL A 1 151 ? -5.667 8.047 -0.963 1.00 92.62 151 VAL A N 1
ATOM 1165 C CA . VAL A 1 151 ? -5.510 9.472 -0.614 1.00 92.62 151 VAL A CA 1
ATOM 1166 C C . VAL A 1 151 ? -4.227 10.063 -1.206 1.00 92.62 151 VAL A C 1
ATOM 1168 O O . VAL A 1 151 ? -4.195 11.232 -1.588 1.00 92.62 151 VAL A O 1
ATOM 1171 N N . LEU A 1 152 ? -3.163 9.262 -1.330 1.00 91.75 152 LEU A N 1
ATOM 1172 C CA . LEU A 1 152 ? -1.874 9.734 -1.840 1.00 91.75 152 LEU A CA 1
ATOM 1173 C C . LEU A 1 152 ? -1.722 9.634 -3.366 1.00 91.75 152 LEU A C 1
ATOM 1175 O O . LEU A 1 152 ? -0.679 10.039 -3.885 1.00 91.75 152 LEU A O 1
ATOM 1179 N N . ARG A 1 153 ? -2.739 9.164 -4.110 1.00 91.06 153 ARG A N 1
ATOM 1180 C CA . ARG A 1 153 ? -2.666 9.047 -5.583 1.00 91.06 153 ARG A CA 1
ATOM 1181 C C . ARG A 1 153 ? -2.332 10.376 -6.268 1.00 91.06 153 ARG A C 1
ATOM 1183 O O . ARG A 1 153 ? -1.607 10.381 -7.259 1.00 91.06 153 ARG A O 1
ATOM 1190 N N . VAL A 1 154 ? -2.767 11.503 -5.700 1.00 88.69 154 VAL A N 1
ATOM 1191 C CA . VAL A 1 154 ? -2.487 12.854 -6.225 1.00 88.69 154 VAL A CA 1
ATOM 1192 C C . VAL A 1 154 ? -0.990 13.174 -6.334 1.00 88.69 154 VAL A C 1
ATOM 1194 O O . VAL A 1 154 ? -0.591 13.966 -7.180 1.00 88.69 154 VAL A O 1
ATOM 1197 N N . GLY A 1 155 ? -0.143 12.547 -5.510 1.00 88.06 155 GLY A N 1
ATOM 1198 C CA . GLY A 1 155 ? 1.307 12.756 -5.525 1.00 88.06 155 GLY A CA 1
ATOM 1199 C C . GLY A 1 155 ? 2.084 11.833 -6.462 1.00 88.06 155 GLY A C 1
ATOM 1200 O O . GLY A 1 155 ? 3.284 12.036 -6.652 1.00 88.06 155 GLY A O 1
ATOM 1201 N N . VAL A 1 156 ? 1.434 10.815 -7.038 1.00 91.06 156 VAL A N 1
ATOM 1202 C CA . VAL A 1 156 ? 2.116 9.741 -7.779 1.00 91.06 156 VAL A CA 1
ATOM 1203 C C . VAL A 1 156 ? 2.754 10.262 -9.063 1.00 91.06 156 VAL A C 1
ATOM 1205 O O . VAL A 1 156 ? 3.895 9.915 -9.351 1.00 91.06 156 VAL A O 1
ATOM 1208 N N . ALA A 1 157 ? 2.073 11.136 -9.809 1.00 90.50 157 ALA A N 1
ATOM 1209 C CA . ALA A 1 157 ? 2.604 11.679 -11.060 1.00 90.50 157 ALA A CA 1
ATOM 1210 C C . ALA A 1 157 ? 3.882 12.509 -10.844 1.00 90.50 157 ALA A C 1
ATOM 1212 O O . ALA A 1 157 ? 4.823 12.417 -11.632 1.00 90.50 157 ALA A O 1
ATOM 1213 N N . ASP A 1 158 ? 3.931 13.300 -9.768 1.00 88.88 158 ASP A N 1
ATOM 1214 C CA . ASP A 1 158 ? 5.119 14.072 -9.392 1.00 88.88 158 ASP A CA 1
ATOM 1215 C C . ASP A 1 158 ? 6.278 13.145 -9.026 1.00 88.88 158 ASP A C 1
ATOM 1217 O O . ASP A 1 158 ? 7.400 13.339 -9.490 1.00 88.88 158 ASP A O 1
ATOM 1221 N N . PHE A 1 159 ? 5.998 12.118 -8.220 1.00 90.69 159 PHE A N 1
ATOM 1222 C CA . PHE A 1 159 ? 7.010 11.161 -7.795 1.00 90.69 159 PHE A CA 1
ATOM 1223 C C . PHE A 1 159 ? 7.536 10.316 -8.963 1.00 90.69 159 PHE A C 1
ATOM 1225 O O . PHE A 1 159 ? 8.744 10.109 -9.059 1.00 90.69 159 PHE A O 1
ATOM 1232 N N . ARG A 1 160 ? 6.667 9.917 -9.902 1.00 91.50 160 ARG A N 1
ATOM 1233 C CA . ARG A 1 160 ? 7.049 9.220 -11.140 1.00 91.50 160 ARG A CA 1
ATOM 1234 C C . ARG A 1 160 ? 8.077 10.019 -11.941 1.00 91.50 160 ARG A C 1
ATOM 1236 O O . ARG A 1 160 ? 9.115 9.473 -12.290 1.00 91.50 160 ARG A O 1
ATOM 1243 N N . ARG A 1 161 ? 7.854 11.324 -12.142 1.00 89.62 161 ARG A N 1
ATOM 1244 C CA . ARG A 1 161 ? 8.818 12.193 -12.847 1.00 89.62 161 ARG A CA 1
ATOM 1245 C C . ARG A 1 161 ? 10.164 12.296 -12.131 1.00 89.62 161 ARG A C 1
ATOM 1247 O O . ARG A 1 161 ? 11.187 12.475 -12.783 1.00 89.62 161 ARG A O 1
ATOM 1254 N N . SER A 1 162 ? 10.184 12.217 -10.802 1.00 88.06 162 SER A N 1
ATOM 1255 C CA . SER A 1 162 ? 11.443 12.164 -10.051 1.00 88.06 162 SER A CA 1
ATOM 1256 C C . SER A 1 162 ? 12.156 10.825 -10.218 1.00 88.06 162 SER A C 1
ATOM 1258 O O . SER A 1 162 ? 13.372 10.823 -10.373 1.00 88.06 162 SER A O 1
ATOM 1260 N N . LEU A 1 163 ? 11.421 9.706 -10.244 1.00 89.50 163 LEU A N 1
ATOM 1261 C CA . LEU A 1 163 ? 11.996 8.392 -10.544 1.00 89.50 163 LEU A CA 1
ATOM 1262 C C . LEU A 1 163 ? 12.586 8.353 -11.958 1.00 89.50 163 LEU A C 1
ATOM 1264 O O . LEU A 1 163 ? 13.726 7.942 -12.123 1.00 89.50 163 LEU A O 1
ATOM 1268 N N . GLU A 1 164 ? 11.873 8.850 -12.967 1.00 88.38 164 GLU A N 1
ATOM 1269 C CA . GLU A 1 164 ? 12.348 8.891 -14.362 1.00 88.38 164 GLU A CA 1
ATOM 1270 C C . GLU A 1 164 ? 13.677 9.651 -14.534 1.00 88.38 164 GLU A C 1
ATOM 1272 O O . GLU A 1 164 ? 14.435 9.364 -15.454 1.00 88.38 164 GLU A O 1
ATOM 1277 N N . ARG A 1 165 ? 13.994 10.603 -13.646 1.00 85.94 165 ARG A N 1
ATOM 1278 C CA . ARG A 1 165 ? 15.266 11.350 -13.680 1.00 85.94 165 ARG A CA 1
ATOM 1279 C C . ARG A 1 165 ? 16.452 10.572 -13.125 1.00 85.94 165 ARG A C 1
ATOM 1281 O O . ARG A 1 165 ? 17.584 10.900 -13.467 1.00 85.94 165 ARG A O 1
ATOM 1288 N N . VAL A 1 166 ? 16.201 9.615 -12.234 1.00 83.44 166 VAL A N 1
ATOM 1289 C CA . VAL A 1 166 ? 17.254 8.893 -11.504 1.00 83.44 166 VAL A CA 1
ATOM 1290 C C . VAL A 1 166 ? 17.375 7.427 -11.921 1.00 83.44 166 VAL A C 1
ATOM 1292 O O . VAL A 1 166 ? 18.401 6.800 -11.665 1.00 83.44 166 VAL A O 1
ATOM 1295 N N . MET A 1 167 ? 16.336 6.874 -12.552 1.00 81.75 167 MET A N 1
ATOM 1296 C CA . MET A 1 167 ? 16.323 5.508 -13.060 1.00 81.75 167 MET A CA 1
ATOM 1297 C C . MET A 1 167 ? 17.176 5.421 -14.333 1.00 81.75 167 MET A C 1
ATOM 1299 O O . MET A 1 167 ? 17.023 6.258 -15.225 1.00 81.75 167 MET A O 1
ATOM 1303 N N . PRO A 1 168 ? 18.069 4.424 -14.454 1.00 78.38 168 PRO A N 1
ATOM 1304 C CA . PRO A 1 168 ? 18.849 4.244 -15.673 1.00 78.38 168 PRO A CA 1
ATOM 1305 C C . PRO A 1 168 ? 17.958 3.817 -16.844 1.00 78.38 168 PRO A C 1
ATOM 1307 O O . PRO A 1 168 ? 17.045 3.009 -16.687 1.00 78.38 168 PRO A O 1
ATOM 1310 N N . THR A 1 169 ? 18.275 4.310 -18.039 1.00 77.00 169 THR A N 1
ATOM 1311 C CA . THR A 1 169 ? 17.542 3.991 -19.276 1.00 77.00 169 THR A CA 1
ATOM 1312 C C . THR A 1 169 ? 17.969 2.674 -19.927 1.00 77.00 169 THR A C 1
ATOM 1314 O O . THR A 1 169 ? 17.198 2.106 -20.690 1.00 77.00 169 THR A O 1
ATOM 1317 N N . ASP A 1 170 ? 19.168 2.170 -19.615 1.00 75.88 170 ASP A N 1
ATOM 1318 C CA . ASP A 1 170 ? 19.770 0.992 -20.264 1.00 75.88 170 ASP A CA 1
ATOM 1319 C C . ASP A 1 170 ? 19.996 -0.175 -19.278 1.00 75.88 170 ASP A C 1
ATOM 1321 O O . ASP A 1 170 ? 20.957 -0.937 -19.403 1.00 75.88 170 ASP A O 1
ATOM 1325 N N . ALA A 1 171 ? 19.148 -0.301 -18.250 1.00 78.25 171 ALA A N 1
ATOM 1326 C CA . ALA A 1 171 ? 19.250 -1.402 -17.292 1.00 78.25 171 ALA A CA 1
ATOM 1327 C C . ALA A 1 171 ? 18.911 -2.755 -17.934 1.00 78.25 171 ALA A C 1
ATOM 1329 O O . ALA A 1 171 ? 17.961 -2.873 -18.707 1.00 78.25 171 ALA A O 1
ATOM 1330 N N . ASP A 1 172 ? 19.667 -3.789 -17.563 1.00 86.19 172 ASP A N 1
ATOM 1331 C CA . ASP A 1 172 ? 19.390 -5.166 -17.964 1.00 86.19 172 ASP A CA 1
ATOM 1332 C C . ASP A 1 172 ? 18.181 -5.723 -17.179 1.00 86.19 172 ASP A C 1
ATOM 1334 O O . ASP A 1 172 ? 18.275 -5.899 -15.957 1.00 86.19 172 ASP A O 1
ATOM 1338 N N . PRO A 1 173 ? 17.039 -6.012 -17.836 1.00 87.50 173 PRO A N 1
ATOM 1339 C CA . PRO A 1 173 ? 15.848 -6.513 -17.155 1.00 87.50 173 PRO A CA 1
ATOM 1340 C C . PRO A 1 173 ? 16.039 -7.912 -16.548 1.00 87.50 173 PRO A C 1
ATOM 1342 O O . PRO A 1 173 ? 15.344 -8.252 -15.588 1.00 87.50 173 PRO A O 1
ATOM 1345 N N . GLU A 1 174 ? 17.004 -8.709 -17.023 1.00 89.50 174 GLU A N 1
ATOM 1346 C CA . GLU A 1 174 ? 17.306 -10.050 -16.485 1.00 89.50 174 GLU A CA 1
ATOM 1347 C C . GLU A 1 174 ? 17.798 -10.015 -15.027 1.00 89.50 174 GLU A C 1
ATOM 1349 O O . GLU A 1 174 ? 17.791 -11.022 -14.304 1.00 89.50 174 GLU A O 1
ATOM 1354 N N . LEU A 1 175 ? 18.209 -8.839 -14.548 1.00 88.19 175 LEU A N 1
ATOM 1355 C CA . LEU A 1 175 ? 18.556 -8.612 -13.147 1.00 88.19 175 LEU A CA 1
ATOM 1356 C C . LEU A 1 175 ? 17.324 -8.640 -12.229 1.00 88.19 175 LEU A C 1
ATOM 1358 O O . LEU A 1 175 ? 17.473 -8.880 -11.030 1.00 88.19 175 LEU A O 1
ATOM 1362 N N . LEU A 1 176 ? 16.122 -8.434 -12.778 1.00 91.81 176 LEU A N 1
ATOM 1363 C CA . LEU A 1 176 ? 14.859 -8.363 -12.038 1.00 91.81 176 LEU A CA 1
ATOM 1364 C C . LEU A 1 176 ? 13.916 -9.528 -12.339 1.00 91.81 176 LEU A C 1
ATOM 1366 O O . LEU A 1 176 ? 13.214 -9.981 -11.431 1.00 91.81 176 LEU A O 1
ATOM 1370 N N . ILE A 1 177 ? 13.893 -10.017 -13.582 1.00 94.31 177 ILE A N 1
ATOM 1371 C CA . ILE A 1 177 ? 12.977 -11.083 -14.011 1.00 94.31 177 ILE A CA 1
ATOM 1372 C C . ILE A 1 177 ? 13.151 -12.326 -13.128 1.00 94.31 177 ILE A C 1
ATOM 1374 O O . ILE A 1 177 ? 14.256 -12.836 -12.941 1.00 94.31 177 ILE A O 1
ATOM 1378 N N . GLY A 1 178 ? 12.048 -12.781 -12.527 1.00 95.06 178 GLY A N 1
ATOM 1379 C CA . GLY A 1 178 ? 11.997 -13.925 -11.612 1.00 95.06 178 GLY A CA 1
ATOM 1380 C C . GLY A 1 178 ? 12.691 -13.718 -10.258 1.00 95.06 178 GLY A C 1
ATOM 1381 O O . GLY A 1 178 ? 12.597 -14.585 -9.391 1.00 95.06 178 GLY A O 1
ATOM 1382 N N . LYS A 1 179 ? 13.371 -12.583 -10.057 1.00 94.00 179 LYS A N 1
ATOM 1383 C CA . LYS A 1 179 ? 14.186 -12.288 -8.870 1.00 94.00 179 LYS A CA 1
ATOM 1384 C C . LYS A 1 179 ? 13.594 -11.188 -8.012 1.00 94.00 179 LYS A C 1
ATOM 1386 O O . LYS A 1 179 ? 13.915 -11.130 -6.840 1.00 94.00 179 LYS A O 1
ATOM 1391 N N . TYR A 1 180 ? 12.755 -10.315 -8.544 1.00 95.31 180 TYR A N 1
ATOM 1392 C CA . TYR A 1 180 ? 12.150 -9.222 -7.789 1.00 95.31 180 TYR A CA 1
ATOM 1393 C C . TYR A 1 180 ? 10.670 -9.508 -7.536 1.00 95.31 180 TYR A C 1
ATOM 1395 O O . TYR A 1 180 ? 9.961 -9.897 -8.455 1.00 95.31 180 TYR A O 1
ATOM 1403 N N . ILE A 1 181 ? 10.200 -9.322 -6.302 1.00 97.06 181 ILE A N 1
ATOM 1404 C CA . ILE A 1 181 ? 8.770 -9.365 -5.966 1.00 97.06 181 ILE A CA 1
ATOM 1405 C C . ILE A 1 181 ? 8.337 -7.953 -5.541 1.00 97.06 181 ILE A C 1
ATOM 1407 O O . ILE A 1 181 ? 8.754 -7.506 -4.463 1.00 97.06 181 ILE A O 1
ATOM 1411 N N . PRO A 1 182 ? 7.535 -7.246 -6.362 1.00 96.88 182 PRO A N 1
ATOM 1412 C CA . PRO A 1 182 ? 6.994 -5.941 -6.003 1.00 96.88 182 PRO A CA 1
ATOM 1413 C C . PRO A 1 182 ? 6.009 -6.002 -4.834 1.00 96.88 182 PRO A C 1
ATOM 1415 O O . PRO A 1 182 ? 5.341 -7.011 -4.622 1.00 96.88 182 PRO A O 1
ATOM 1418 N N . ASN A 1 183 ? 5.833 -4.887 -4.117 1.00 97.38 183 ASN A N 1
ATOM 1419 C CA . ASN A 1 183 ? 4.745 -4.791 -3.129 1.00 97.38 183 ASN A CA 1
ATOM 1420 C C . ASN A 1 183 ? 3.354 -4.680 -3.781 1.00 97.38 183 ASN A C 1
ATOM 1422 O O . ASN A 1 183 ? 2.372 -5.101 -3.178 1.00 97.38 183 ASN A O 1
ATOM 1426 N N . LEU A 1 184 ? 3.262 -4.074 -4.973 1.00 96.44 184 LEU A N 1
ATOM 1427 C CA . LEU A 1 184 ? 1.987 -3.845 -5.667 1.00 96.44 184 LEU A CA 1
ATOM 1428 C C . LEU A 1 184 ? 1.397 -5.141 -6.241 1.00 96.44 184 LEU A C 1
ATOM 1430 O O . LEU A 1 184 ? 0.206 -5.382 -6.095 1.00 96.44 184 LEU A O 1
ATOM 1434 N N . VAL A 1 185 ? 2.239 -5.955 -6.881 1.00 97.06 185 VAL A N 1
ATOM 1435 C CA . VAL A 1 185 ? 1.863 -7.217 -7.530 1.00 97.06 185 VAL A CA 1
ATOM 1436 C C . VAL A 1 185 ? 2.564 -8.355 -6.783 1.00 97.06 185 VAL A C 1
ATOM 1438 O O . VAL A 1 185 ? 3.789 -8.455 -6.873 1.00 97.06 185 VAL A O 1
ATOM 1441 N N . PRO A 1 186 ? 1.843 -9.213 -6.037 1.00 95.06 186 PRO A N 1
ATOM 1442 C CA . PRO A 1 186 ? 2.434 -10.165 -5.093 1.00 95.06 186 PRO A CA 1
ATOM 1443 C C . PRO A 1 186 ? 2.955 -11.449 -5.766 1.00 95.06 186 PRO A C 1
ATOM 1445 O O . PRO A 1 186 ? 2.787 -12.554 -5.247 1.00 95.06 186 PRO A O 1
ATOM 1448 N N . ARG A 1 187 ? 3.607 -11.324 -6.925 1.00 96.94 187 ARG A N 1
ATOM 1449 C CA . ARG A 1 187 ? 4.266 -12.426 -7.639 1.00 96.94 187 ARG A CA 1
ATOM 1450 C C . ARG A 1 187 ? 5.592 -11.969 -8.260 1.00 96.94 187 ARG A C 1
ATOM 1452 O O . ARG A 1 187 ? 5.804 -10.766 -8.407 1.00 96.94 187 ARG A O 1
ATOM 1459 N N . PRO A 1 188 ? 6.503 -12.900 -8.607 1.00 97.25 188 PRO A N 1
ATOM 1460 C CA . PRO A 1 188 ? 7.776 -12.542 -9.223 1.00 97.25 188 PRO A CA 1
ATOM 1461 C C . PRO A 1 188 ? 7.593 -11.695 -10.485 1.00 97.25 188 PRO A C 1
ATOM 1463 O O . PRO A 1 188 ? 6.754 -12.002 -11.331 1.00 97.25 188 PRO A O 1
ATOM 1466 N N . PHE A 1 189 ? 8.402 -10.645 -10.601 1.00 96.75 189 PHE A N 1
ATOM 1467 C CA . PHE A 1 189 ? 8.429 -9.733 -11.731 1.00 96.75 189 PHE A CA 1
ATOM 1468 C C . PHE A 1 189 ? 8.751 -10.486 -13.019 1.00 96.75 189 PHE A C 1
ATOM 1470 O O . PHE A 1 189 ? 9.709 -11.260 -13.083 1.00 96.75 189 PHE A O 1
ATOM 1477 N N . THR A 1 190 ? 7.967 -10.223 -14.055 1.00 96.25 190 THR A N 1
ATOM 1478 C CA . THR A 1 190 ? 8.200 -10.698 -15.418 1.00 96.25 190 THR A CA 1
ATOM 1479 C C . THR A 1 190 ? 7.847 -9.573 -16.383 1.00 96.25 190 THR A C 1
ATOM 1481 O O . THR A 1 190 ? 7.160 -8.622 -16.014 1.00 96.25 190 THR A O 1
ATOM 1484 N N . LEU A 1 191 ? 8.323 -9.671 -17.623 1.00 94.75 191 LEU A N 1
ATOM 1485 C CA . LEU A 1 191 ? 7.912 -8.752 -18.685 1.00 94.75 191 LEU A CA 1
ATOM 1486 C C . LEU A 1 191 ? 6.671 -9.247 -19.428 1.00 94.75 191 LEU A C 1
ATOM 1488 O O . LEU A 1 191 ? 6.355 -8.690 -20.472 1.00 94.75 191 LEU A O 1
ATOM 1492 N N . ASP A 1 192 ? 6.001 -10.294 -18.945 1.00 96.06 192 ASP A N 1
ATOM 1493 C CA . ASP A 1 192 ? 4.885 -10.927 -19.640 1.00 96.06 192 ASP A CA 1
ATOM 1494 C C . ASP A 1 192 ? 3.639 -10.033 -19.649 1.00 96.06 192 ASP A C 1
ATOM 1496 O O . ASP A 1 192 ? 3.420 -9.210 -18.758 1.00 96.06 192 ASP A O 1
ATOM 1500 N N . ARG A 1 193 ? 2.833 -10.163 -20.707 1.00 96.81 193 ARG A N 1
ATOM 1501 C CA . ARG A 1 193 ? 1.664 -9.306 -20.936 1.00 96.81 193 ARG A CA 1
ATOM 1502 C C . ARG A 1 193 ? 0.683 -9.344 -19.762 1.00 96.81 193 ARG A C 1
ATOM 1504 O O . ARG A 1 193 ? 0.206 -8.296 -19.346 1.00 96.81 193 ARG A O 1
ATOM 1511 N N . ASP A 1 194 ? 0.437 -10.525 -19.204 1.00 97.38 194 ASP A N 1
ATOM 1512 C CA . ASP A 1 194 ? -0.446 -10.729 -18.051 1.00 97.38 194 ASP A CA 1
ATOM 1513 C C . ASP A 1 194 ? 0.049 -9.990 -16.795 1.00 97.38 194 ASP A C 1
ATOM 1515 O O . ASP A 1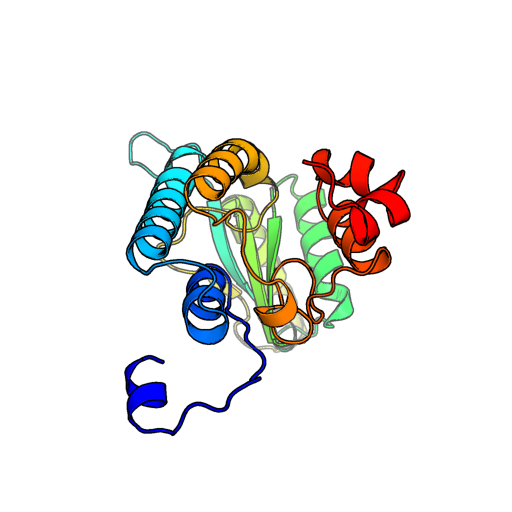 194 ? -0.754 -9.556 -15.976 1.00 97.38 194 ASP A O 1
ATOM 1519 N N . PHE A 1 195 ? 1.365 -9.825 -16.630 1.00 97.69 195 PHE A N 1
ATOM 1520 C CA . PHE A 1 195 ? 1.944 -9.035 -15.540 1.00 97.69 195 PHE A CA 1
ATOM 1521 C C . PHE A 1 195 ? 1.664 -7.543 -15.711 1.00 97.69 195 PHE A C 1
ATOM 1523 O O . PHE A 1 195 ? 1.332 -6.858 -14.745 1.00 97.69 195 PHE A O 1
ATOM 1530 N N . ILE A 1 196 ? 1.752 -7.037 -16.943 1.00 96.81 196 ILE A N 1
ATOM 1531 C CA . ILE A 1 196 ? 1.431 -5.640 -17.261 1.00 96.81 196 ILE A CA 1
ATOM 1532 C C . ILE A 1 196 ? -0.074 -5.381 -17.095 1.00 96.81 196 ILE A C 1
ATOM 1534 O O . ILE A 1 196 ? -0.452 -4.354 -16.528 1.00 96.81 196 ILE A O 1
ATOM 1538 N N . GLU A 1 197 ? -0.923 -6.317 -17.533 1.00 96.62 197 GLU A N 1
ATOM 1539 C CA . GLU A 1 197 ? -2.381 -6.256 -17.347 1.00 96.62 197 GLU A CA 1
ATOM 1540 C C . GLU A 1 197 ? -2.744 -6.218 -15.855 1.00 96.62 197 GLU A C 1
ATOM 1542 O O . GLU A 1 197 ? -3.494 -5.342 -15.436 1.00 96.62 197 GLU A O 1
ATOM 1547 N N . GLU A 1 198 ? -2.126 -7.059 -15.020 1.00 97.44 198 GLU A N 1
ATOM 1548 C CA . GLU A 1 198 ? -2.378 -7.057 -13.573 1.00 97.44 198 GLU A CA 1
ATOM 1549 C C . GLU A 1 198 ? -1.988 -5.729 -12.902 1.00 97.44 198 GLU A C 1
ATOM 1551 O O . GLU A 1 198 ? -2.732 -5.217 -12.064 1.00 97.44 198 GLU A O 1
ATOM 1556 N N . ILE A 1 199 ? -0.861 -5.112 -13.287 1.00 97.06 199 ILE A N 1
ATOM 1557 C CA . ILE A 1 199 ? -0.523 -3.758 -12.808 1.00 97.06 199 ILE A CA 1
ATOM 1558 C C . ILE A 1 199 ? -1.628 -2.777 -13.208 1.00 97.06 199 ILE A C 1
ATOM 1560 O O . ILE A 1 199 ? -2.053 -1.955 -12.392 1.00 97.06 199 ILE A O 1
ATOM 1564 N N . ARG A 1 200 ? -2.080 -2.845 -14.464 1.00 95.62 200 ARG A N 1
ATOM 1565 C CA . ARG A 1 200 ? -3.069 -1.918 -15.014 1.00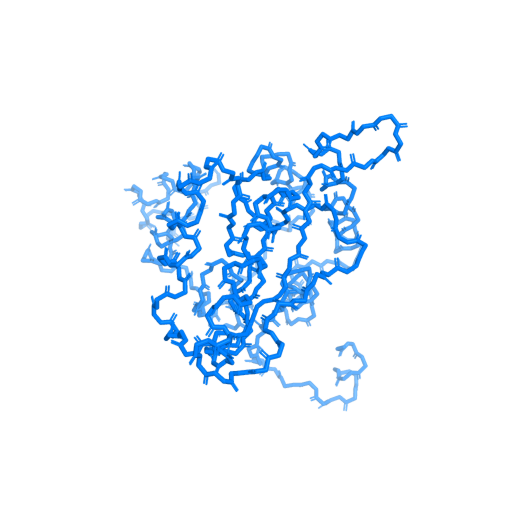 95.62 200 ARG A CA 1
ATOM 1566 C C . ARG A 1 200 ? -4.443 -2.046 -14.353 1.00 95.62 200 ARG A C 1
ATOM 1568 O O . ARG A 1 200 ? -5.113 -1.026 -14.178 1.00 95.62 200 ARG A O 1
ATOM 1575 N N . ASP A 1 201 ? -4.825 -3.255 -13.958 1.00 95.12 201 ASP A N 1
ATOM 1576 C CA . ASP A 1 201 ? -6.067 -3.532 -13.232 1.00 95.12 201 ASP A CA 1
ATOM 1577 C C . ASP A 1 201 ? -6.017 -3.009 -11.788 1.00 95.12 201 ASP A C 1
ATOM 1579 O O . ASP A 1 201 ? -7.024 -2.544 -11.251 1.00 95.12 201 ASP A O 1
ATOM 1583 N N . LEU A 1 202 ? -4.837 -3.031 -11.159 1.00 93.81 202 LEU A N 1
ATOM 1584 C CA . LEU A 1 202 ? -4.647 -2.567 -9.781 1.00 93.81 202 LEU A CA 1
ATOM 1585 C C . LEU A 1 202 ? -4.519 -1.043 -9.663 1.00 93.81 202 LEU A C 1
ATOM 1587 O O . LEU A 1 202 ? -4.923 -0.463 -8.648 1.00 93.81 202 LEU A O 1
ATOM 1591 N N . VAL A 1 203 ? -3.920 -0.374 -10.655 1.00 92.88 203 VAL A N 1
ATOM 1592 C CA . VAL A 1 203 ? -3.658 1.072 -10.606 1.00 92.88 203 VAL A CA 1
ATOM 1593 C C . VAL A 1 203 ? -3.925 1.782 -11.936 1.00 92.88 203 VAL A C 1
ATOM 1595 O O . VAL A 1 203 ? -3.674 1.235 -13.008 1.00 92.88 203 VAL A O 1
ATOM 1598 N N . PRO A 1 204 ? -4.364 3.058 -11.901 1.00 87.06 204 PRO A N 1
ATOM 1599 C CA . PRO A 1 204 ? -4.554 3.856 -13.106 1.00 87.06 204 PRO A CA 1
ATOM 1600 C C . PRO A 1 204 ? -3.204 4.236 -13.740 1.00 87.06 204 PRO A C 1
ATOM 1602 O O . PRO A 1 204 ? -2.654 5.308 -13.483 1.00 87.06 204 PRO A O 1
ATOM 1605 N N . ALA A 1 205 ? -2.656 3.335 -14.552 1.00 89.50 205 ALA A N 1
ATOM 1606 C CA . ALA A 1 205 ? -1.363 3.465 -15.214 1.00 89.50 205 ALA A CA 1
ATOM 1607 C C . ALA A 1 205 ? -1.533 3.665 -16.728 1.00 89.50 205 ALA A C 1
ATOM 1609 O O . ALA A 1 205 ? -1.187 2.793 -17.514 1.00 89.50 205 ALA A O 1
ATOM 1610 N N . GLU A 1 206 ? -2.037 4.838 -17.127 1.00 90.06 206 GLU A N 1
ATOM 1611 C CA . GLU A 1 206 ? -2.268 5.209 -18.538 1.00 90.06 206 GLU A CA 1
ATOM 1612 C C . GLU A 1 206 ? -1.074 4.933 -19.477 1.00 90.06 206 GLU A C 1
ATOM 1614 O O . GLU A 1 206 ? -1.307 4.440 -20.576 1.00 90.06 206 GLU A O 1
ATOM 1619 N N . PRO A 1 207 ? 0.204 5.150 -19.084 1.00 91.50 207 PRO A N 1
ATOM 1620 C CA . PRO A 1 207 ? 1.333 4.831 -19.964 1.00 91.50 207 PRO A CA 1
ATOM 1621 C C . PRO A 1 207 ? 1.475 3.344 -20.317 1.00 91.50 207 PRO A C 1
ATOM 1623 O O . PRO A 1 207 ? 2.177 3.015 -21.261 1.00 91.50 207 PRO A O 1
ATOM 1626 N N . LEU A 1 208 ? 0.846 2.428 -19.574 1.00 94.56 208 LEU A N 1
ATOM 1627 C CA . LEU A 1 208 ? 0.875 1.003 -19.912 1.00 94.56 208 LEU A CA 1
ATOM 1628 C C . LEU A 1 208 ? 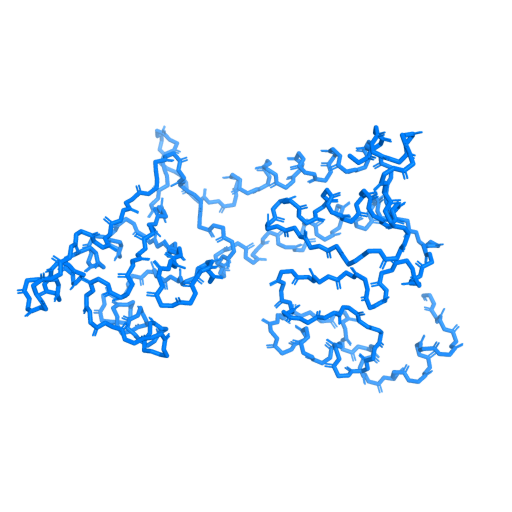-0.126 0.644 -21.018 1.00 94.56 208 LEU A C 1
ATOM 1630 O O . LEU A 1 208 ? 0.009 -0.417 -21.622 1.00 94.56 208 LEU A O 1
ATOM 1634 N N . ASP A 1 209 ? -1.099 1.512 -21.315 1.00 95.31 209 ASP A N 1
ATOM 1635 C CA . ASP A 1 209 ? -2.159 1.225 -22.288 1.00 95.31 209 ASP A CA 1
ATOM 1636 C C . ASP A 1 209 ? -1.597 1.037 -23.707 1.00 95.31 209 ASP A C 1
ATOM 1638 O O . ASP A 1 209 ? -2.032 0.142 -24.431 1.00 95.31 209 ASP A O 1
ATOM 1642 N N . GLU A 1 210 ? -0.583 1.818 -24.095 1.00 94.44 210 GLU A N 1
ATOM 1643 C CA . GLU A 1 210 ? 0.079 1.667 -25.400 1.00 94.44 210 GLU A CA 1
ATOM 1644 C C . GLU A 1 210 ? 0.876 0.360 -25.507 1.00 94.44 210 GLU A C 1
ATOM 1646 O O . GLU A 1 210 ? 0.883 -0.280 -26.559 1.00 94.44 210 GLU A O 1
ATOM 1651 N N . ILE A 1 211 ? 1.492 -0.073 -24.402 1.00 94.50 211 ILE A N 1
ATOM 1652 C CA . ILE A 1 211 ? 2.263 -1.317 -24.336 1.00 94.50 211 ILE A CA 1
ATOM 1653 C C . ILE A 1 211 ? 1.319 -2.516 -24.422 1.00 94.50 211 ILE A C 1
ATOM 1655 O O . ILE A 1 211 ? 1.609 -3.488 -25.111 1.00 94.50 211 ILE A O 1
ATOM 1659 N N . LEU A 1 212 ? 0.167 -2.452 -23.754 1.00 95.44 212 LEU A N 1
ATOM 1660 C CA . LEU A 1 212 ? -0.845 -3.508 -23.806 1.00 95.44 212 LEU A CA 1
ATOM 1661 C C . LEU A 1 212 ? -1.530 -3.604 -25.173 1.00 95.44 212 LEU A C 1
ATOM 1663 O O . LEU A 1 212 ? -1.886 -4.705 -25.602 1.00 95.44 212 LEU A O 1
ATOM 1667 N N . ALA A 1 213 ? -1.706 -2.473 -25.861 1.00 96.19 213 ALA A N 1
ATOM 1668 C CA . ALA A 1 213 ? -2.302 -2.432 -27.190 1.00 96.19 213 ALA A CA 1
ATOM 1669 C C . ALA A 1 213 ? -1.413 -3.087 -28.262 1.00 96.19 213 ALA A C 1
ATOM 1671 O O . ALA A 1 213 ? -1.945 -3.737 -29.162 1.00 96.19 213 ALA A O 1
ATOM 1672 N N . ASP A 1 214 ? -0.087 -2.943 -28.155 1.00 95.19 214 ASP A N 1
ATOM 1673 C CA . ASP A 1 214 ? 0.880 -3.476 -29.124 1.00 95.19 214 ASP A CA 1
ATOM 1674 C C . ASP A 1 214 ? 2.102 -4.131 -28.454 1.00 95.19 214 ASP A C 1
ATOM 1676 O O . ASP A 1 214 ? 3.262 -3.746 -28.626 1.00 95.19 214 ASP A O 1
ATOM 1680 N N . TYR A 1 215 ? 1.818 -5.143 -27.638 1.00 94.69 215 TYR A N 1
ATOM 1681 C CA . TYR A 1 215 ? 2.813 -5.791 -26.787 1.00 94.69 215 TYR A CA 1
ATOM 1682 C C . TYR A 1 215 ? 3.971 -6.440 -27.562 1.00 94.69 215 TYR A C 1
ATOM 1684 O O . TYR A 1 215 ? 5.128 -6.350 -27.142 1.00 94.69 215 TYR A O 1
ATOM 1692 N N . ASP A 1 216 ? 3.683 -7.080 -28.698 1.00 93.88 216 ASP A N 1
ATOM 1693 C CA . ASP A 1 216 ? 4.695 -7.804 -29.473 1.00 93.88 216 ASP A CA 1
ATOM 1694 C C . ASP A 1 216 ? 5.734 -6.852 -30.082 1.00 93.88 216 ASP A C 1
ATOM 1696 O O . ASP A 1 216 ? 6.930 -7.161 -30.069 1.00 93.88 216 ASP A O 1
ATOM 1700 N N . THR A 1 217 ? 5.313 -5.673 -30.550 1.00 93.06 217 THR A N 1
ATOM 1701 C CA . THR A 1 217 ? 6.227 -4.629 -31.034 1.00 93.06 217 THR A CA 1
ATOM 1702 C C . THR A 1 217 ? 7.101 -4.113 -29.896 1.00 93.06 217 THR A C 1
ATOM 1704 O O . THR A 1 217 ? 8.328 -4.093 -30.014 1.00 93.06 217 THR A O 1
ATOM 1707 N N . TRP A 1 218 ? 6.505 -3.778 -28.747 1.00 91.00 218 TRP A N 1
ATOM 1708 C CA . TRP A 1 218 ? 7.257 -3.308 -27.581 1.00 91.00 218 TRP A CA 1
ATOM 1709 C C . TRP A 1 218 ? 8.287 -4.329 -27.083 1.00 91.00 218 TRP A C 1
ATOM 1711 O O . TRP A 1 218 ? 9.424 -3.961 -26.772 1.00 91.00 218 TRP A O 1
ATOM 1721 N N . ARG A 1 219 ? 7.930 -5.620 -27.060 1.00 88.31 219 ARG A N 1
ATOM 1722 C CA . ARG A 1 219 ? 8.815 -6.702 -26.602 1.00 88.31 219 ARG A CA 1
ATOM 1723 C C . ARG A 1 219 ? 9.984 -6.956 -27.553 1.00 88.31 219 ARG A C 1
ATOM 1725 O O . ARG A 1 219 ? 11.100 -7.193 -27.082 1.00 88.31 219 ARG A O 1
ATOM 1732 N N . ASN A 1 220 ? 9.742 -6.927 -28.862 1.00 88.69 220 ASN A N 1
ATOM 1733 C CA . ASN A 1 220 ? 10.737 -7.326 -29.860 1.00 88.69 220 ASN A CA 1
ATOM 1734 C C . ASN A 1 220 ? 11.583 -6.157 -30.375 1.00 88.69 220 ASN A C 1
ATOM 1736 O O . ASN A 1 220 ? 12.775 -6.330 -30.623 1.00 88.69 220 AS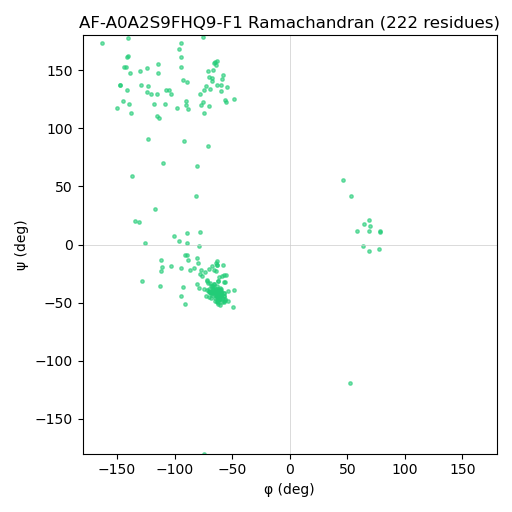N A O 1
ATOM 1740 N N . GLU A 1 221 ? 10.984 -4.976 -30.529 1.00 84.94 221 GLU A N 1
ATOM 1741 C CA . GLU A 1 221 ? 11.613 -3.831 -31.198 1.00 84.94 221 GLU A CA 1
ATOM 1742 C C . GLU A 1 221 ? 12.114 -2.765 -30.219 1.00 84.94 221 GLU A C 1
ATOM 1744 O O . GLU A 1 221 ? 12.979 -1.970 -30.584 1.00 84.94 221 GLU A O 1
ATOM 1749 N N . ARG A 1 222 ? 11.626 -2.776 -28.967 1.00 78.06 222 ARG A N 1
ATOM 1750 C CA . ARG A 1 222 ? 11.968 -1.798 -27.915 1.00 78.06 222 ARG A CA 1
ATOM 1751 C C . ARG A 1 222 ? 11.926 -0.345 -28.433 1.00 78.06 222 ARG A C 1
ATOM 1753 O O . ARG A 1 222 ? 12.941 0.358 -28.346 1.00 78.06 222 ARG A O 1
ATOM 1760 N N . PRO A 1 223 ? 10.790 0.093 -29.011 1.00 69.06 223 PRO A N 1
ATOM 1761 C CA . PRO A 1 223 ? 10.627 1.471 -29.453 1.00 69.06 223 PRO A CA 1
ATOM 1762 C C . PRO A 1 223 ? 10.842 2.430 -28.268 1.00 69.06 223 PRO A C 1
ATOM 1764 O O . PRO A 1 223 ? 10.571 2.078 -27.120 1.00 69.06 223 PRO A O 1
ATOM 1767 N N . ARG A 1 224 ? 11.417 3.605 -28.544 1.00 62.41 224 ARG A N 1
ATOM 1768 C CA . ARG A 1 224 ? 11.724 4.641 -27.543 1.00 62.41 224 ARG A CA 1
ATOM 1769 C C . ARG A 1 224 ? 10.653 5.713 -27.495 1.00 62.41 224 ARG A C 1
ATOM 1771 O O . ARG A 1 224 ? 10.161 6.065 -28.591 1.00 62.41 224 ARG A O 1
#

Mean predicted aligned error: 4.5 Å